Protein 8ER5 (pdb70)

Structure (mmCIF, N/CA/C/O backbone):
data_8ER5
#
_entry.id   8ER5
#
_cell.length_a   51.954
_cell.length_b   51.954
_cell.length_c   157.440
_cell.angle_alpha   90.000
_cell.angle_beta   90.000
_cell.angle_gamma   120.000
#
_symmetry.space_group_name_H-M   'P 31 2 1'
#
loop_
_entity.id
_entity.type
_entity.pdbx_description
1 polymer 'NlpC/P60 domain-containing protein'
2 non-polymer 'SULFATE ION'
3 non-polymer 1,2-ETHANEDIOL
4 non-polymer GLYCEROL
5 water water
#
loop_
_atom_site.group_PDB
_atom_site.id
_atom_site.type_symbol
_atom_site.label_atom_id
_atom_site.label_alt_id
_atom_site.label_comp_id
_atom_site.label_asym_id
_atom_site.label_entity_id
_atom_site.label_seq_id
_atom_site.pdbx_PDB_ins_code
_atom_site.Cartn_x
_atom_site.Cartn_y
_atom_site.Cartn_z
_atom_site.occupancy
_atom_site.B_iso_or_equiv
_atom_site.auth_seq_id
_atom_site.auth_comp_id
_atom_site.auth_asym_id
_atom_site.auth_atom_id
_atom_site.pdbx_PDB_model_num
ATOM 1 N N . ASN A 1 1 ? 26.732 10.387 9.596 1.00 47.42 289 ASN A N 1
ATOM 2 C CA . ASN A 1 1 ? 27.784 9.401 10.011 1.00 47.28 289 ASN A CA 1
ATOM 3 C C . ASN A 1 1 ? 27.435 8.804 11.388 1.00 46.45 289 ASN A C 1
ATOM 4 O O . ASN A 1 1 ? 27.330 7.548 11.471 1.00 45.43 289 ASN A O 1
ATOM 9 N N . LEU A 1 2 ? 27.259 9.651 12.417 1.00 46.13 290 LEU A N 1
ATOM 10 C CA . LEU A 1 2 ? 26.942 9.159 13.793 1.00 44.47 290 LEU A CA 1
ATOM 11 C C . LEU A 1 2 ? 25.832 10.006 14.430 1.00 43.44 290 LEU A C 1
ATOM 12 O O . LEU A 1 2 ? 25.991 11.245 14.498 1.00 44.63 290 LEU A O 1
ATOM 17 N N . ASN A 1 3 ? 24.765 9.348 14.897 1.00 41.01 291 ASN A N 1
ATOM 18 C CA . ASN A 1 3 ? 23.637 10.036 15.585 1.00 40.34 291 ASN A CA 1
ATOM 19 C C . ASN A 1 3 ? 23.173 11.231 14.746 1.00 40.85 291 ASN A C 1
ATOM 20 O O . ASN A 1 3 ? 23.073 12.349 15.254 1.00 41.56 291 ASN A O 1
ATOM 25 N N . PRO A 1 4 ? 22.869 11.047 13.436 1.00 40.19 292 PRO A N 1
ATOM 26 C CA . PRO A 1 4 ? 22.423 12.156 12.589 1.00 40.74 292 PRO A CA 1
ATOM 27 C C . PRO A 1 4 ? 20.970 12.542 12.902 1.00 38.92 292 PRO A C 1
ATOM 28 O O . PRO A 1 4 ? 20.250 11.710 13.425 1.00 36.44 292 PRO A O 1
ATOM 32 N N . ALA A 1 5 ? 20.585 13.762 12.519 1.00 39.61 293 ALA A N 1
ATOM 33 C CA . ALA A 1 5 ? 19.228 14.307 12.752 1.00 38.72 293 ALA A CA 1
ATOM 34 C C . ALA A 1 5 ? 18.164 13.307 12.297 1.00 36.03 293 ALA A C 1
ATOM 35 O O . ALA A 1 5 ? 18.299 12.729 11.201 1.00 35.58 293 ALA A O 1
ATOM 37 N N . GLY A 1 6 ? 17.145 13.104 13.126 1.00 34.37 294 GLY A N 1
ATOM 38 C CA . GLY A 1 6 ? 16.047 12.185 12.770 1.00 31.95 294 GLY A CA 1
ATOM 39 C C . GLY A 1 6 ? 15.065 12.838 11.806 1.00 31.73 294 GLY A C 1
ATOM 40 O O . GLY A 1 6 ? 15.141 14.086 11.611 1.00 33.16 294 GLY A O 1
ATOM 41 N N . SER A 1 7 ? 14.168 12.027 11.234 1.00 29.46 295 SER A N 1
ATOM 42 C CA . SER A 1 7 ? 13.156 12.515 10.262 1.00 28.84 295 SER A CA 1
ATOM 43 C C . SER A 1 7 ? 11.753 12.105 10.724 1.00 26.53 295 SER A C 1
ATOM 44 O O . SER A 1 7 ? 11.636 11.355 11.735 1.00 24.86 295 SER A O 1
ATOM 47 N N . GLY A 1 8 ? 10.734 12.597 10.012 1.00 25.92 296 GLY A N 1
ATOM 48 C CA . GLY A 1 8 ? 9.350 12.163 10.263 1.00 24.09 296 GLY A CA 1
ATOM 49 C C . GLY A 1 8 ? 9.236 10.663 10.043 1.00 22.24 296 GLY A C 1
ATOM 50 O O . GLY A 1 8 ? 8.510 10.011 10.797 1.00 20.86 296 GLY A O 1
ATOM 51 N N . SER A 1 9 ? 9.971 10.125 9.058 1.00 21.96 297 SER A N 1
ATOM 52 C CA . SER A 1 9 ? 9.906 8.666 8.776 1.00 20.43 297 SER A CA 1
ATOM 53 C C . SER A 1 9 ? 10.305 7.860 10.012 1.00 19.52 297 SER A C 1
ATOM 54 O O . SER A 1 9 ? 9.701 6.792 10.228 1.00 18.16 297 SER A O 1
ATOM 57 N N . ASN A 1 10 ? 11.280 8.352 10.778 1.00 20.21 298 ASN A N 1
ATOM 58 C CA . ASN A 1 10 ? 11.755 7.632 11.992 1.00 19.81 298 ASN A CA 1
ATOM 59 C C . ASN A 1 10 ? 10.643 7.628 13.046 1.00 19.13 298 ASN A C 1
ATOM 60 O O . ASN A 1 10 ? 10.303 6.547 13.553 1.00 18.04 298 ASN A O 1
ATOM 65 N N . SER A 1 11 ? 10.101 8.805 13.366 1.00 20.02 299 SER A N 1
ATOM 66 C CA . SER A 1 11 ? 9.036 8.863 14.403 1.00 19.73 299 SER A CA 1
ATOM 67 C C . SER A 1 11 ? 7.789 8.138 13.895 1.00 18.59 299 SER A C 1
ATOM 68 O O . SER A 1 11 ? 7.128 7.473 14.700 1.00 17.89 299 SER A O 1
ATOM 71 N N . SER A 1 12 ? 7.523 8.229 12.594 1.00 18.69 300 SER A N 1
ATOM 72 C CA . SER A 1 12 ? 6.327 7.578 11.996 1.00 17.88 300 SER A CA 1
ATOM 73 C C . SER A 1 12 ? 6.476 6.049 12.053 1.00 17.17 300 SER A C 1
ATOM 74 O O . SER A 1 12 ? 5.491 5.377 12.420 1.00 16.71 300 SER A O 1
ATOM 77 N N . ALA A 1 13 ? 7.659 5.513 11.736 1.00 17.16 301 ALA A N 1
ATOM 78 C CA . ALA A 1 13 ? 7.873 4.047 11.836 1.00 16.55 301 ALA A CA 1
ATOM 79 C C . ALA A 1 13 ? 7.623 3.583 13.281 1.00 16.17 301 ALA A C 1
ATOM 80 O O . ALA A 1 13 ? 6.989 2.524 13.467 1.00 15.36 301 ALA A O 1
ATOM 82 N N . ALA A 1 14 ? 8.097 4.349 14.266 1.00 16.81 302 ALA A N 1
ATOM 83 C CA . ALA A 1 14 ? 7.879 4.023 15.698 1.00 16.88 302 ALA A CA 1
ATOM 84 C C . ALA A 1 14 ? 6.375 3.994 16.010 1.00 16.55 302 ALA A C 1
ATOM 85 O O . ALA A 1 14 ? 5.940 3.063 16.694 1.00 16.14 302 ALA A O 1
ATOM 87 N N . GLY A 1 15 ? 5.623 4.985 15.523 1.00 17.29 303 GLY A N 1
ATOM 88 C CA . GLY A 1 15 ? 4.169 5.050 15.758 1.00 17.26 303 GLY A CA 1
ATOM 89 C C . GLY A 1 15 ? 3.457 3.888 15.100 1.00 17.15 303 GLY A C 1
ATOM 90 O O . GLY A 1 15 ? 2.547 3.310 15.728 1.00 17.27 303 GLY A O 1
ATOM 91 N N . ILE A 1 16 ? 3.839 3.569 13.863 1.00 17.48 304 ILE A N 1
ATOM 92 C CA . ILE A 1 16 ? 3.210 2.429 13.132 1.00 17.61 304 ILE A CA 1
ATOM 93 C C . ILE A 1 16 ? 3.495 1.136 13.901 1.00 17.54 304 ILE A C 1
ATOM 94 O O . ILE A 1 16 ? 2.543 0.375 14.142 1.00 17.45 304 ILE A O 1
ATOM 99 N N . ALA A 1 17 ? 4.752 0.912 14.294 1.00 18.20 305 ALA A N 1
ATOM 100 C CA . ALA A 1 17 ? 5.114 -0.304 15.051 1.00 18.27 305 ALA A CA 1
ATOM 101 C C . ALA A 1 17 ? 4.308 -0.363 16.353 1.00 18.37 305 ALA A C 1
ATOM 102 O O . ALA A 1 17 ? 3.716 -1.416 16.627 1.00 18.28 305 ALA A O 1
ATOM 104 N N . ALA A 1 18 ? 4.257 0.733 17.112 1.00 18.74 306 ALA A N 1
ATOM 105 C CA . ALA A 1 18 ? 3.480 0.725 18.375 1.00 18.91 306 ALA A CA 1
ATOM 106 C C . ALA A 1 18 ? 2.013 0.353 18.087 1.00 19.07 306 ALA A C 1
ATOM 107 O O . ALA A 1 18 ? 1.427 -0.374 18.912 1.00 18.94 306 ALA A O 1
ATOM 109 N N . SER A 1 19 ? 1.440 0.832 16.977 1.00 18.89 307 SER A N 1
ATOM 110 C CA . SER A 1 19 ? 0.017 0.522 16.652 1.00 19.61 307 SER A CA 1
ATOM 111 C C . SER A 1 19 ? -0.153 -0.950 16.266 1.00 20.12 307 SER A C 1
ATOM 112 O O . SER A 1 19 ? -1.274 -1.429 16.201 1.00 20.53 307 SER A O 1
ATOM 123 N N . VAL A 1 21 ? 1.137 -3.369 18.074 1.00 19.91 309 VAL A N 1
ATOM 124 C CA . VAL A 1 21 ? 1.137 -4.124 19.313 1.00 19.97 309 VAL A CA 1
ATOM 125 C C . VAL A 1 21 ? -0.177 -4.918 19.385 1.00 20.21 309 VAL A C 1
ATOM 126 O O . VAL A 1 21 ? -1.229 -4.349 19.049 1.00 20.06 309 VAL A O 1
ATOM 130 N N . GLY A 1 22 ? -0.104 -6.192 19.788 1.00 20.61 310 GLY A N 1
ATOM 131 C CA . GLY A 1 22 ? -1.280 -7.085 19.808 1.00 21.06 310 GLY A CA 1
ATOM 132 C C . GLY A 1 22 ? -1.371 -7.927 18.543 1.00 21.70 310 GLY A C 1
ATOM 133 O O . GLY A 1 22 ? -2.159 -8.909 18.531 1.00 23.11 310 GLY A O 1
ATOM 134 N N . SER A 1 23 ? -0.594 -7.578 17.508 1.00 20.92 311 SER A N 1
ATOM 135 C CA . SER A 1 23 ? -0.590 -8.375 16.258 1.00 20.64 311 SER A CA 1
ATOM 136 C C . SER A 1 23 ? -0.038 -9.764 16.556 1.00 20.97 311 SER A C 1
ATOM 137 O O . SER A 1 23 ? 0.784 -9.945 17.460 1.00 20.26 311 SER A O 1
ATOM 140 N N . PRO A 1 24 ? -0.482 -10.802 15.821 1.00 21.42 312 PRO A N 1
ATOM 141 C CA . PRO A 1 24 ? 0.063 -12.130 16.028 1.00 22.52 312 PRO A CA 1
ATOM 142 C C . PRO A 1 24 ? 1.524 -12.194 15.567 1.00 22.46 312 PRO A C 1
ATOM 143 O O . PRO A 1 24 ? 1.944 -11.392 14.745 1.00 21.51 312 PRO A O 1
ATOM 147 N N . TYR A 1 25 ? 2.278 -13.096 16.176 1.00 23.62 313 TYR A N 1
ATOM 148 C CA . TYR A 1 25 ? 3.628 -13.411 15.661 1.00 24.49 313 TYR A CA 1
ATOM 149 C C . TYR A 1 25 ? 3.470 -14.594 14.709 1.00 25.61 313 TYR A C 1
ATOM 150 O O . TYR A 1 25 ? 2.726 -15.531 15.046 1.00 25.91 313 TYR A O 1
ATOM 159 N N . VAL A 1 26 ? 4.110 -14.539 13.546 1.00 25.97 314 VAL A N 1
ATOM 160 C CA . VAL A 1 26 ? 4.115 -15.732 12.651 1.00 27.27 314 VAL A CA 1
ATOM 161 C C . VAL A 1 26 ? 5.456 -15.761 11.917 1.00 27.67 314 VAL A C 1
ATOM 162 O O . VAL A 1 26 ? 5.916 -14.696 11.466 1.00 25.60 314 VAL A O 1
ATOM 166 N N . TRP A 1 27 ? 6.063 -16.947 11.859 1.00 29.31 315 TRP A N 1
ATOM 167 C CA . TRP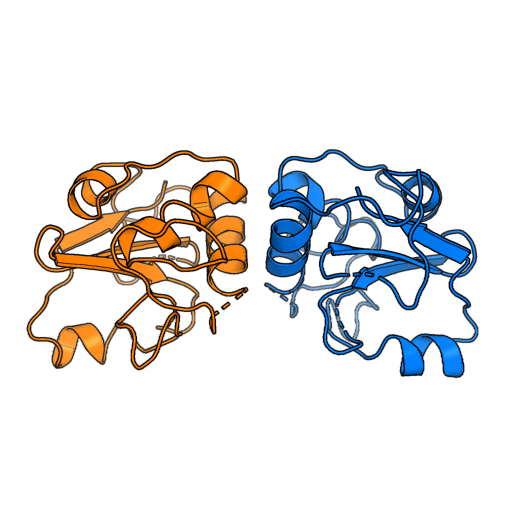 A 1 27 ? 7.346 -17.153 11.144 1.00 30.70 315 TRP A CA 1
ATOM 168 C C . TRP A 1 27 ? 7.237 -16.583 9.728 1.00 29.36 315 TRP A C 1
ATOM 169 O O . TRP A 1 27 ? 6.246 -16.892 9.061 1.00 30.37 315 TRP A O 1
ATOM 180 N N . GLY A 1 28 ? 8.193 -15.742 9.324 1.00 25.96 316 GLY A N 1
ATOM 181 C CA . GLY A 1 28 ? 8.234 -15.157 7.965 1.00 25.69 316 GLY A CA 1
ATOM 182 C C . GLY A 1 28 ? 7.197 -14.069 7.719 1.00 25.28 316 GLY A C 1
ATOM 183 O O . GLY A 1 28 ? 7.198 -13.516 6.601 1.00 25.55 316 GLY A O 1
ATOM 184 N N . GLY A 1 29 ? 6.406 -13.695 8.728 1.00 24.63 317 GLY A N 1
ATOM 185 C CA . GLY A 1 29 ? 5.316 -12.715 8.532 1.00 23.88 317 GLY A CA 1
ATOM 186 C C . GLY A 1 29 ? 5.786 -11.275 8.395 1.00 22.56 317 GLY A C 1
ATOM 187 O O . GLY A 1 29 ? 6.704 -10.873 9.124 1.00 22.16 317 GLY A O 1
ATOM 188 N N . SER A 1 30 ? 5.137 -10.503 7.514 1.00 22.09 318 SER A N 1
ATOM 189 C CA . SER A 1 30 ? 5.497 -9.072 7.346 1.00 21.60 318 SER A CA 1
ATOM 190 C C . SER A 1 30 ? 4.237 -8.242 7.095 1.00 21.30 318 SER A C 1
ATOM 191 O O . SER A 1 30 ? 4.341 -7.241 6.382 1.00 20.42 318 SER A O 1
ATOM 194 N N . SER A 1 31 ? 3.103 -8.641 7.679 1.00 21.48 319 SER A N 1
ATOM 195 C CA . SER A 1 31 ? 1.843 -7.870 7.523 1.00 21.81 319 SER A CA 1
ATOM 196 C C . SER A 1 31 ? 1.061 -7.906 8.832 1.00 21.37 319 SER A C 1
ATOM 197 O O . SER A 1 31 ? 1.432 -8.623 9.758 1.00 20.60 319 SER A O 1
ATOM 200 N N . PRO A 1 32 ? 0.001 -7.083 8.976 1.00 21.90 320 PRO A N 1
ATOM 201 C CA . PRO A 1 32 ? -0.839 -7.104 10.177 1.00 21.95 320 PRO A CA 1
ATOM 202 C C . PRO A 1 32 ? -1.469 -8.477 10.474 1.00 22.65 320 PRO A C 1
ATOM 203 O O . PRO A 1 32 ? -1.939 -8.666 11.577 1.00 22.68 320 PRO A O 1
ATOM 207 N N . ALA A 1 33 ? -1.467 -9.391 9.497 1.00 22.86 321 ALA A N 1
ATOM 208 C CA . ALA A 1 33 ? -1.999 -10.754 9.740 1.00 23.80 321 ALA A CA 1
ATOM 209 C C . ALA A 1 33 ? -1.016 -11.517 10.637 1.00 23.26 321 ALA A C 1
ATOM 210 O O . ALA A 1 33 ? -1.445 -12.453 11.325 1.00 23.75 321 ALA A O 1
ATOM 212 N N . GLY A 1 34 ? 0.253 -11.098 10.651 1.00 22.23 322 GLY A N 1
ATOM 213 C CA . GLY A 1 34 ? 1.264 -11.764 11.492 1.00 21.86 322 GLY A CA 1
ATOM 214 C C . GLY A 1 34 ? 2.672 -11.304 11.140 1.00 21.17 322 GLY A C 1
ATOM 215 O O . GLY A 1 34 ? 2.973 -11.185 9.926 1.00 21.03 322 GLY A O 1
ATOM 216 N N . PHE A 1 35 ? 3.509 -11.079 12.160 1.00 20.14 323 PHE A N 1
ATOM 217 C CA . PHE A 1 35 ? 4.888 -10.587 11.936 1.00 19.77 323 PHE A CA 1
ATOM 218 C C . PHE A 1 35 ? 5.951 -11.464 12.603 1.00 20.24 323 PHE A C 1
ATOM 219 O O . PHE A 1 35 ? 5.673 -12.061 13.676 1.00 20.25 323 PHE A O 1
ATOM 227 N N . ASP A 1 36 ? 7.120 -11.545 11.957 1.00 20.12 324 ASP A N 1
ATOM 228 C CA . ASP A 1 36 ? 8.337 -12.068 12.633 1.00 20.71 324 ASP A CA 1
ATOM 229 C C . ASP A 1 36 ? 9.097 -10.809 13.084 1.00 19.90 324 ASP A C 1
ATOM 230 O O . ASP A 1 36 ? 8.591 -9.695 12.804 1.00 19.22 324 ASP A O 1
ATOM 235 N N . CYS A 1 37 ? 10.229 -10.938 13.777 1.00 20.29 325 CYS A N 1
ATOM 236 C CA . CYS A 1 37 ? 10.868 -9.712 14.336 1.00 20.63 325 CYS A CA 1
ATOM 237 C C . CYS A 1 37 ? 11.263 -8.718 13.232 1.00 19.67 325 CYS A C 1
ATOM 238 O O . CYS A 1 37 ? 10.939 -7.537 13.395 1.00 18.92 325 CYS A O 1
ATOM 241 N N . SER A 1 38 ? 11.923 -9.171 12.165 1.00 19.46 326 SER A N 1
ATOM 242 C CA . SER A 1 38 ? 12.389 -8.263 11.082 1.00 19.06 326 SER A CA 1
ATOM 243 C C . SER A 1 38 ? 11.229 -7.911 10.144 1.00 18.43 326 SER A C 1
ATOM 244 O O . SER A 1 38 ? 11.338 -6.920 9.403 1.00 18.03 326 SER A O 1
ATOM 247 N N . GLY A 1 39 ? 10.172 -8.718 10.146 1.00 18.75 327 GLY A N 1
ATOM 248 C CA . GLY A 1 39 ? 8.989 -8.394 9.328 1.00 18.55 327 GLY A CA 1
ATOM 249 C C . GLY A 1 39 ? 8.266 -7.184 9.899 1.00 18.37 327 GLY A C 1
ATOM 250 O O . GLY A 1 39 ? 7.709 -6.387 9.114 1.00 17.48 327 GLY A O 1
ATOM 251 N N . LEU A 1 40 ? 8.280 -7.048 11.229 1.00 18.16 328 LEU A N 1
ATOM 252 C CA . LEU A 1 40 ? 7.628 -5.890 11.893 1.00 18.20 328 LEU A CA 1
ATOM 253 C C . LEU A 1 40 ? 8.420 -4.614 11.595 1.00 17.72 328 LEU A C 1
ATOM 254 O O . LEU A 1 40 ? 7.795 -3.597 11.264 1.00 17.64 328 LEU A O 1
ATOM 259 N N . THR A 1 41 ? 9.739 -4.655 11.769 1.00 17.46 329 THR A N 1
ATOM 260 C CA . THR A 1 41 ? 10.573 -3.454 11.505 1.00 17.71 329 THR A CA 1
ATOM 261 C C . THR A 1 41 ? 10.516 -3.083 10.017 1.00 17.38 329 THR A C 1
ATOM 262 O O . THR A 1 41 ? 10.385 -1.885 9.730 1.00 17.20 329 THR A O 1
ATOM 266 N N A SER A 1 42 ? 10.623 -4.071 9.120 0.60 17.28 330 SER A N 1
ATOM 267 N N B SER A 1 42 ? 10.606 -4.072 9.113 0.40 17.38 330 SER A N 1
ATOM 268 C CA A SER A 1 42 ? 10.530 -3.800 7.661 0.60 17.34 330 SER A CA 1
ATOM 269 C CA B SER A 1 42 ? 10.558 -3.783 7.653 0.40 17.41 330 SER A CA 1
ATOM 270 C C A SER A 1 42 ? 9.168 -3.182 7.326 0.60 17.73 330 SER A C 1
ATOM 271 C C B SER A 1 42 ? 9.172 -3.246 7.257 0.40 17.72 330 SER A C 1
ATOM 272 O O A SER A 1 42 ? 9.141 -2.162 6.604 0.60 18.49 330 SER A O 1
ATOM 273 O O B SER A 1 42 ? 9.132 -2.330 6.410 0.40 18.25 330 SER A O 1
ATOM 278 N N . TYR A 1 43 ? 8.089 -3.785 7.836 1.00 18.01 331 TYR A N 1
ATOM 279 C CA . TYR A 1 43 ? 6.713 -3.281 7.568 1.00 18.25 331 TYR A CA 1
ATOM 280 C C . TYR A 1 43 ? 6.576 -1.841 8.079 1.00 17.39 331 TYR A C 1
ATOM 281 O O . TYR A 1 43 ? 6.109 -0.974 7.316 1.00 17.15 331 TYR A O 1
ATOM 290 N N . ALA A 1 44 ? 7.004 -1.596 9.321 1.00 16.72 332 ALA A N 1
ATOM 291 C CA . ALA A 1 44 ? 6.861 -0.245 9.917 1.00 16.87 332 ALA A CA 1
ATOM 292 C C . ALA A 1 44 ? 7.552 0.789 9.023 1.00 16.58 332 ALA A C 1
ATOM 293 O O . ALA A 1 44 ? 6.952 1.862 8.761 1.00 17.18 332 ALA A O 1
ATOM 295 N N . TYR A 1 45 ? 8.769 0.485 8.574 1.00 16.07 333 TYR A N 1
ATOM 296 C CA . TYR A 1 45 ? 9.508 1.456 7.725 1.00 15.87 333 TYR A CA 1
ATOM 297 C C . TYR A 1 45 ? 8.901 1.529 6.323 1.00 15.76 333 TYR A C 1
ATOM 298 O O . TYR A 1 45 ? 8.799 2.669 5.819 1.00 16.82 333 TYR A O 1
ATOM 307 N N . ALA A 1 46 ? 8.476 0.401 5.736 1.00 15.55 334 ALA A N 1
ATOM 308 C CA . ALA A 1 46 ? 7.834 0.479 4.398 1.00 16.07 334 ALA A CA 1
ATOM 309 C C . ALA A 1 46 ? 6.600 1.389 4.484 1.00 16.44 334 ALA A C 1
ATOM 310 O O . ALA A 1 46 ? 6.408 2.209 3.584 1.00 15.76 334 ALA A O 1
ATOM 312 N N . GLN A 1 47 ? 5.818 1.264 5.560 1.00 16.67 335 GLN A N 1
ATOM 313 C CA . GLN A 1 47 ? 4.593 2.090 5.723 1.00 17.48 335 GLN A CA 1
ATOM 314 C C . GLN A 1 47 ? 4.973 3.558 5.941 1.00 17.71 335 GLN A C 1
ATOM 315 O O . GLN A 1 47 ? 4.150 4.419 5.599 1.00 17.51 335 GLN A O 1
ATOM 321 N N . ALA A 1 48 ? 6.180 3.805 6.467 1.00 16.69 336 ALA A N 1
ATOM 322 C CA . ALA A 1 48 ? 6.677 5.179 6.702 1.00 17.20 336 ALA A CA 1
ATOM 323 C C . ALA A 1 48 ? 7.443 5.669 5.462 1.00 17.02 336 ALA A C 1
ATOM 324 O O . ALA A 1 48 ? 8.013 6.771 5.523 1.00 18.22 336 ALA A O 1
ATOM 326 N N . GLY A 1 49 ? 7.441 4.878 4.378 1.00 16.69 337 GLY A N 1
ATOM 327 C CA . GLY A 1 49 ? 8.019 5.294 3.084 1.00 16.90 337 GLY A CA 1
ATOM 328 C C . GLY A 1 49 ? 9.502 4.980 2.907 1.00 16.64 337 GLY A C 1
ATOM 329 O O . GLY A 1 49 ? 10.138 5.630 2.042 1.00 17.00 337 GLY A O 1
ATOM 330 N N . ILE A 1 50 ? 10.053 4.032 3.662 1.00 16.74 338 ILE A N 1
ATOM 331 C CA . ILE A 1 50 ? 11.497 3.692 3.483 1.00 17.09 338 ILE A CA 1
ATOM 332 C C . ILE A 1 50 ? 11.656 2.179 3.310 1.00 16.73 338 ILE A C 1
ATOM 333 O O . ILE A 1 50 ? 11.103 1.437 4.127 1.00 16.86 338 ILE A O 1
ATOM 338 N N . SER A 1 51 ? 12.382 1.751 2.274 1.00 16.83 339 SER A N 1
ATOM 339 C CA . SER A 1 51 ? 12.677 0.304 2.096 1.00 17.37 339 SER A CA 1
ATOM 340 C C . SER A 1 51 ? 13.956 -0.034 2.870 1.00 17.64 339 SER A C 1
ATOM 341 O O . SER A 1 51 ? 15.004 0.602 2.600 1.00 17.99 339 SER A O 1
ATOM 344 N N . ILE A 1 52 ? 13.862 -0.997 3.788 1.00 17.36 340 ILE A N 1
ATOM 345 C CA . ILE A 1 52 ? 15.046 -1.459 4.559 1.00 17.80 340 ILE A CA 1
ATOM 346 C C . ILE A 1 52 ? 15.240 -2.944 4.257 1.00 17.62 340 ILE A C 1
ATOM 347 O O . ILE A 1 52 ? 14.369 -3.599 3.688 1.00 17.19 340 ILE A O 1
ATOM 352 N N . PRO A 1 53 ? 16.408 -3.521 4.579 1.00 18.26 341 PRO A N 1
ATOM 353 C CA . PRO A 1 53 ? 16.618 -4.950 4.365 1.00 18.86 341 PRO A CA 1
ATOM 354 C C . PRO A 1 53 ? 15.525 -5.773 5.070 1.00 18.93 341 PRO A C 1
ATOM 355 O O . PRO A 1 53 ? 15.082 -5.417 6.170 1.00 18.39 341 PRO A O 1
ATOM 359 N N . ARG A 1 54 ? 15.118 -6.865 4.440 1.00 19.49 342 ARG A N 1
ATOM 360 C CA . ARG A 1 54 ? 14.060 -7.721 5.022 1.00 20.14 342 ARG A CA 1
ATOM 361 C C . ARG A 1 54 ? 14.570 -8.452 6.272 1.00 20.90 342 ARG A C 1
ATOM 362 O O . ARG A 1 54 ? 13.754 -8.659 7.192 1.00 20.89 342 ARG A O 1
ATOM 370 N N . THR A 1 55 ? 15.853 -8.826 6.309 1.00 21.28 343 THR A N 1
ATOM 371 C CA . THR A 1 55 ? 16.356 -9.655 7.438 1.00 22.46 343 THR A CA 1
ATOM 372 C C . THR A 1 55 ? 16.939 -8.778 8.550 1.00 22.27 343 THR A C 1
ATOM 373 O O . THR A 1 55 ? 17.444 -7.679 8.249 1.00 21.47 343 THR A O 1
ATOM 377 N N . ALA A 1 56 ? 16.868 -9.279 9.786 1.00 22.86 344 ALA A N 1
ATOM 378 C CA . ALA A 1 56 ? 17.450 -8.589 10.959 1.00 23.08 344 ALA A CA 1
ATOM 379 C C . ALA A 1 56 ? 18.940 -8.352 10.708 1.00 23.49 344 ALA A C 1
ATOM 380 O O . ALA A 1 56 ? 19.426 -7.257 11.016 1.00 23.43 344 ALA A O 1
ATOM 382 N N . GLY A 1 57 ? 19.637 -9.368 10.193 1.00 24.69 345 GLY A N 1
ATOM 383 C CA . GLY A 1 57 ? 21.081 -9.252 9.909 1.00 26.05 345 GLY A CA 1
ATOM 384 C C . GLY A 1 57 ? 21.361 -8.135 8.917 1.00 25.40 345 GLY A C 1
ATOM 385 O O . GLY A 1 57 ? 22.338 -7.405 9.112 1.00 26.11 345 GLY A O 1
ATOM 386 N N . GLY A 1 58 ? 20.527 -8.001 7.885 1.00 24.13 346 GLY A N 1
ATOM 387 C CA . GLY A 1 58 ? 20.720 -6.917 6.902 1.00 23.14 346 GLY A CA 1
ATOM 388 C C . GLY A 1 58 ? 20.383 -5.563 7.501 1.00 22.35 346 GLY A C 1
ATOM 389 O O . GLY A 1 58 ? 21.027 -4.556 7.127 1.00 22.79 346 GLY A O 1
ATOM 390 N N . GLN A 1 59 ? 19.436 -5.526 8.436 1.00 20.78 347 GLN A N 1
ATOM 391 C CA . GLN A 1 59 ? 19.025 -4.227 9.034 1.00 20.16 347 GLN A CA 1
ATOM 392 C C . GLN A 1 59 ? 20.165 -3.661 9.883 1.00 21.58 347 GLN A C 1
ATOM 393 O O . GLN A 1 59 ? 20.168 -2.449 10.126 1.00 22.16 347 GLN A O 1
ATOM 399 N N . ALA A 1 60 ? 21.122 -4.505 10.270 1.00 22.96 348 ALA A N 1
ATOM 400 C CA . ALA A 1 60 ? 22.277 -4.042 11.071 1.00 24.68 348 ALA A CA 1
ATOM 401 C C . ALA A 1 60 ? 23.110 -3.023 10.280 1.00 26.29 348 ALA A C 1
ATOM 402 O O . ALA A 1 60 ? 23.875 -2.270 10.917 1.00 25.88 348 ALA A O 1
ATOM 404 N N . SER A 1 61 ? 22.962 -3.003 8.950 1.00 25.26 349 SER A N 1
ATOM 405 C CA . SER A 1 61 ? 23.751 -2.102 8.063 1.00 27.52 349 SER A CA 1
ATOM 406 C C . SER A 1 61 ? 22.917 -0.948 7.505 1.00 25.62 349 SER A C 1
ATOM 407 O O . SER A 1 61 ? 23.482 -0.168 6.741 1.00 26.52 349 SER A O 1
ATOM 410 N N . VAL A 1 62 ? 21.634 -0.840 7.848 1.00 24.43 350 VAL A N 1
ATOM 411 C CA . VAL A 1 62 ? 20.798 0.200 7.177 1.00 23.53 350 VAL A CA 1
ATOM 412 C C . VAL A 1 62 ? 21.013 1.562 7.839 1.00 22.92 350 VAL A C 1
ATOM 413 O O . VAL A 1 62 ? 21.296 1.603 9.044 1.00 21.10 350 VAL A O 1
ATOM 417 N N . GLY A 1 63 ? 20.835 2.638 7.065 1.00 23.57 351 GLY A N 1
ATOM 418 C CA . GLY A 1 63 ? 20.927 4.013 7.592 1.00 23.74 351 GLY A CA 1
ATOM 419 C C . GLY A 1 63 ? 22.246 4.308 8.294 1.00 23.91 351 GLY A C 1
ATOM 420 O O . GLY A 1 63 ? 23.299 3.839 7.823 1.00 24.19 351 GLY A O 1
ATOM 421 N N . SER A 1 64 ? 22.172 5.074 9.383 1.00 22.59 352 SER A N 1
ATOM 422 C CA . SER A 1 64 ? 23.359 5.534 10.141 1.00 24.16 352 SER A CA 1
ATOM 423 C C . SER A 1 64 ? 23.464 4.841 11.504 1.00 22.14 352 SER A C 1
ATOM 424 O O . SER A 1 64 ? 22.416 4.478 12.075 1.00 19.66 352 SER A O 1
ATOM 427 N N . ALA A 1 65 ? 24.697 4.752 12.005 1.00 22.56 353 ALA A N 1
ATOM 428 C CA . ALA A 1 65 ? 25.005 4.191 13.338 1.00 23.30 353 ALA A CA 1
ATOM 429 C C . ALA A 1 65 ? 24.475 5.143 14.409 1.00 23.38 353 ALA A C 1
ATOM 430 O O . ALA A 1 65 ? 24.530 6.385 14.199 1.00 23.51 353 ALA A O 1
ATOM 432 N N . VAL A 1 66 ? 23.971 4.564 15.500 1.00 23.17 354 VAL A N 1
ATOM 433 C CA . VAL A 1 66 ? 23.440 5.334 16.655 1.00 23.82 354 VAL A CA 1
ATOM 434 C C . VAL A 1 66 ? 24.069 4.759 17.920 1.00 24.65 354 VAL A C 1
ATOM 435 O O . VAL A 1 66 ? 24.240 3.532 17.964 1.00 25.59 354 VAL A O 1
ATOM 439 N N . SER A 1 67 ? 24.432 5.619 18.875 1.00 25.55 355 SER A N 1
ATOM 440 C CA . SER A 1 67 ? 24.947 5.126 20.178 1.00 25.97 355 SER A CA 1
ATOM 441 C C . SER A 1 67 ? 23.760 4.985 21.134 1.00 24.82 355 SER A C 1
ATOM 442 O O . SER A 1 67 ? 22.764 5.735 20.977 1.00 24.60 355 SER A O 1
ATOM 445 N N . TYR A 1 68 ? 23.857 4.042 22.066 1.00 25.09 356 TYR A N 1
ATOM 446 C CA . TYR A 1 68 ? 22.751 3.708 23.003 1.00 25.23 356 TYR A CA 1
ATOM 447 C C . TYR A 1 68 ? 22.136 4.962 23.645 1.00 25.12 356 TYR A C 1
ATOM 448 O O . TYR A 1 68 ? 20.905 5.109 23.614 1.00 24.89 356 TYR A O 1
ATOM 457 N N . GLY A 1 69 ? 22.963 5.823 24.233 1.00 25.69 357 GLY A N 1
ATOM 458 C CA . GLY A 1 69 ? 22.454 7.012 24.941 1.00 26.55 357 GLY A CA 1
ATOM 459 C C . GLY A 1 69 ? 21.778 8.018 24.025 1.00 26.48 357 GLY A C 1
ATOM 460 O O . GLY A 1 69 ? 21.162 8.940 24.561 1.00 26.70 357 GLY A O 1
ATOM 461 N N . ASN A 1 70 ? 21.876 7.845 22.699 1.00 26.11 358 ASN A N 1
ATOM 462 C CA . ASN A 1 70 ? 21.279 8.817 21.740 1.00 26.61 358 ASN A CA 1
ATOM 463 C C . ASN A 1 70 ? 20.099 8.203 20.995 1.00 24.32 358 ASN A C 1
ATOM 464 O O . ASN A 1 70 ? 19.593 8.807 20.057 1.00 23.18 358 ASN A O 1
ATOM 477 N N . GLN A 1 72 ? 16.524 7.268 19.691 1.00 20.53 360 GLN A N 1
ATOM 478 C CA . GLN A 1 72 ? 15.311 8.044 19.528 1.00 21.05 360 GLN A CA 1
ATOM 479 C C . GLN A 1 72 ? 14.267 7.113 18.930 1.00 19.77 360 GLN A C 1
ATOM 480 O O . GLN A 1 72 ? 14.619 6.132 18.278 1.00 19.41 360 GLN A O 1
ATOM 486 N N . PRO A 1 73 ? 12.960 7.365 19.150 1.00 19.21 361 PRO A N 1
ATOM 487 C CA . PRO A 1 73 ? 11.919 6.521 18.570 1.00 18.29 361 PRO A CA 1
ATOM 488 C C . PRO A 1 73 ? 12.184 6.273 17.080 1.00 17.86 361 PRO A C 1
ATOM 489 O O . PRO A 1 73 ? 12.460 7.225 16.362 1.00 18.30 361 PRO A O 1
ATOM 493 N N . GLY A 1 74 ? 12.136 5.008 16.663 1.00 17.37 362 GLY A N 1
ATOM 494 C CA . GLY A 1 74 ? 12.386 4.642 15.258 1.00 17.48 362 GLY A CA 1
ATOM 495 C C . GLY A 1 74 ? 13.707 3.931 15.065 1.00 16.77 362 GLY A C 1
ATOM 496 O O . GLY A 1 74 ? 13.878 3.293 14.009 1.00 17.31 362 GLY A O 1
ATOM 497 N N . ASP A 1 75 ? 14.616 4.043 16.033 1.00 16.97 363 ASP A N 1
ATOM 498 C CA . ASP A 1 75 ? 15.933 3.370 15.911 1.00 16.78 363 ASP A CA 1
ATOM 499 C C . ASP A 1 75 ? 15.707 1.861 15.954 1.00 16.63 363 ASP A C 1
ATOM 500 O O . ASP A 1 75 ? 14.846 1.404 16.735 1.00 17.82 363 ASP A O 1
ATOM 505 N N . LEU A 1 76 ? 16.383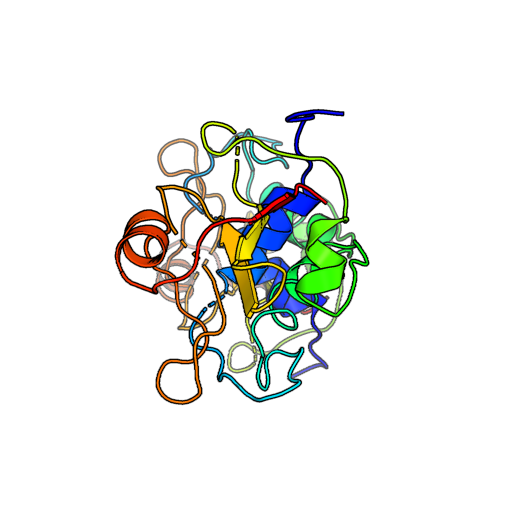 1.146 15.057 1.00 19.08 364 LEU A N 1
ATOM 506 C CA . LEU A 1 76 ? 16.314 -0.331 14.999 1.00 18.44 364 LEU A CA 1
ATOM 507 C C . LEU A 1 76 ? 17.411 -0.885 15.900 1.00 18.99 364 LEU A C 1
ATOM 508 O O . LEU A 1 76 ? 18.573 -0.440 15.761 1.00 19.31 364 LEU A O 1
ATOM 513 N N . ILE A 1 77 ? 17.045 -1.810 16.780 1.00 18.59 365 ILE A N 1
ATOM 514 C CA . ILE A 1 77 ? 18.032 -2.444 17.693 1.00 19.27 365 ILE A CA 1
ATOM 515 C C . ILE A 1 77 ? 18.250 -3.877 17.210 1.00 19.43 365 ILE A C 1
ATOM 516 O O . ILE A 1 77 ? 17.298 -4.672 17.278 1.00 18.85 365 ILE A O 1
ATOM 521 N N . VAL A 1 78 ? 19.454 -4.183 16.723 1.00 20.25 366 VAL A N 1
ATOM 522 C CA . VAL A 1 78 ? 19.720 -5.564 16.227 1.00 21.19 366 VAL A CA 1
ATOM 523 C C . VAL A 1 78 ? 20.438 -6.325 17.342 1.00 21.72 366 VAL A C 1
ATOM 524 O O . VAL A 1 78 ? 21.383 -5.768 17.929 1.00 22.54 366 VAL A O 1
ATOM 528 N N . TRP A 1 79 ? 20.001 -7.557 17.586 1.00 21.64 367 TRP A N 1
ATOM 529 C CA . TRP A 1 79 ? 20.502 -8.376 18.716 1.00 22.36 367 TRP A CA 1
ATOM 530 C C . TRP A 1 79 ? 21.334 -9.547 18.202 1.00 22.89 367 TRP A C 1
ATOM 531 O O . TRP A 1 79 ? 20.901 -10.218 17.250 1.00 22.42 367 TRP A O 1
ATOM 542 N N . SER A 1 80 ? 22.487 -9.753 18.837 1.00 23.87 368 SER A N 1
ATOM 543 C CA . SER A 1 80 ? 23.381 -10.903 18.561 1.00 25.86 368 SER A CA 1
ATOM 544 C C . SER A 1 80 ? 23.547 -11.166 17.057 1.00 25.94 368 SER A C 1
ATOM 545 O O . SER A 1 80 ? 23.389 -12.323 16.641 1.00 27.56 368 SER A O 1
ATOM 548 N N . GLY A 1 81 ? 23.811 -10.119 16.276 1.00 26.59 369 GLY A N 1
ATOM 549 C CA . GLY A 1 81 ? 24.122 -10.260 14.838 1.00 27.63 369 GLY A CA 1
ATOM 550 C C . GLY A 1 81 ? 22.955 -10.736 13.987 1.00 27.90 369 GLY A C 1
ATOM 551 O O . GLY A 1 81 ? 23.215 -11.434 12.987 1.00 29.86 369 GLY A O 1
ATOM 552 N N . GLY A 1 82 ? 21.720 -10.390 14.356 1.00 27.19 370 GLY A N 1
ATOM 553 C CA . GLY A 1 82 ? 20.547 -10.754 13.535 1.00 26.97 370 GLY A CA 1
ATOM 554 C C . GLY A 1 82 ? 19.643 -11.777 14.186 1.00 26.42 370 GLY A C 1
ATOM 555 O O . GLY A 1 82 ? 18.643 -12.155 13.534 1.00 27.65 370 GLY A O 1
ATOM 556 N N . ALA A 1 83 ? 19.967 -12.225 15.406 1.00 25.42 371 ALA A N 1
ATOM 557 C CA . ALA A 1 83 ? 19.124 -13.234 16.093 1.00 25.27 371 ALA A CA 1
ATOM 558 C C . ALA A 1 83 ? 17.761 -12.619 16.398 1.00 24.43 371 ALA A C 1
ATOM 559 O O . ALA A 1 83 ? 16.776 -13.349 16.511 1.00 25.29 371 ALA A O 1
ATOM 561 N N . HIS A 1 84 ? 17.735 -11.303 16.539 1.00 23.19 372 HIS A N 1
ATOM 562 C CA . HIS A 1 84 ? 16.478 -10.596 16.864 1.00 22.03 372 HIS A CA 1
ATOM 563 C C . HIS A 1 84 ? 16.654 -9.140 16.458 1.00 20.81 372 HIS A C 1
ATOM 564 O O . HIS A 1 84 ? 17.822 -8.689 16.308 1.00 20.51 372 HIS A O 1
ATOM 571 N N . VAL A 1 85 ? 15.534 -8.461 16.249 1.00 20.47 373 VAL A N 1
ATOM 572 C CA . VAL A 1 85 ? 15.559 -7.004 15.957 1.00 19.34 373 VAL A CA 1
ATOM 573 C C . VAL A 1 85 ? 14.304 -6.417 16.582 1.00 18.75 373 VAL A C 1
ATOM 574 O O . VAL A 1 85 ? 13.271 -7.113 16.652 1.00 19.26 373 VAL A O 1
ATOM 578 N N . SER A 1 86 ? 14.427 -5.187 17.046 1.00 18.33 374 SER A N 1
ATOM 579 C CA . SER A 1 86 ? 13.305 -4.472 17.681 1.00 18.14 374 SER A CA 1
ATOM 580 C C . SER A 1 86 ? 13.397 -3.011 17.272 1.00 17.28 374 SER A C 1
ATOM 581 O O . SER A 1 86 ? 14.419 -2.625 16.678 1.00 16.91 374 SER A O 1
ATOM 584 N N . ILE A 1 87 ? 12.353 -2.245 17.560 1.00 17.27 375 ILE A N 1
ATOM 585 C CA . ILE A 1 87 ? 12.355 -0.803 17.200 1.00 16.90 375 ILE A CA 1
ATOM 586 C C . ILE A 1 87 ? 12.125 0.008 18.476 1.00 17.14 375 ILE A C 1
ATOM 587 O O . ILE A 1 87 ? 11.144 -0.242 19.201 1.00 17.15 375 ILE A O 1
ATOM 592 N N . TYR A 1 88 ? 13.029 0.948 18.734 1.00 16.75 376 TYR A N 1
ATOM 593 C CA . TYR A 1 88 ? 12.915 1.788 19.944 1.00 16.86 376 TYR A CA 1
ATOM 594 C C . TYR A 1 88 ? 11.686 2.687 19.819 1.00 17.49 376 TYR A C 1
ATOM 595 O O . TYR A 1 88 ? 11.473 3.261 18.729 1.00 18.19 376 TYR A O 1
ATOM 604 N N . VAL A 1 89 ? 10.890 2.786 20.888 1.00 17.70 377 VAL A N 1
ATOM 605 C CA . VAL A 1 89 ? 9.693 3.683 20.871 1.00 18.65 377 VAL A CA 1
ATOM 606 C C . VAL A 1 89 ? 9.791 4.748 21.971 1.00 19.78 377 VAL A C 1
ATOM 607 O O . VAL A 1 89 ? 8.812 5.499 22.139 1.00 21.14 377 VAL A O 1
ATOM 611 N N . GLY A 1 90 ? 10.937 4.851 22.657 1.00 20.12 378 GLY A N 1
ATOM 612 C CA . GLY A 1 90 ? 11.111 5.892 23.692 1.00 20.49 378 GLY A CA 1
ATOM 613 C C . GLY A 1 90 ? 10.801 5.390 25.093 1.00 20.70 378 GLY A C 1
ATOM 614 O O . GLY A 1 90 ? 10.220 4.306 25.223 1.00 20.77 378 GLY A O 1
ATOM 615 N N . GLY A 1 91 ? 11.206 6.154 26.110 1.00 21.28 379 GLY A N 1
ATOM 616 C CA . GLY A 1 91 ? 10.947 5.794 27.518 1.00 21.59 379 GLY A CA 1
ATOM 617 C C . GLY A 1 91 ? 11.589 4.466 27.891 1.00 21.15 379 GLY A C 1
ATOM 618 O O . GLY A 1 91 ? 11.058 3.800 28.811 1.00 21.04 379 GLY A O 1
ATOM 619 N N . GLY A 1 92 ? 12.679 4.103 27.203 1.00 20.06 380 GLY A N 1
ATOM 620 C CA . GLY A 1 92 ? 13.433 2.851 27.428 1.00 20.74 380 GLY A CA 1
ATOM 621 C C . GLY A 1 92 ? 12.701 1.614 26.928 1.00 20.10 380 GLY A C 1
ATOM 622 O O . GLY A 1 92 ? 13.124 0.492 27.293 1.00 19.46 380 GLY A O 1
ATOM 623 N N . GLN A 1 93 ? 11.663 1.811 26.108 1.00 19.43 381 GLN A N 1
ATOM 624 C CA . GLN A 1 93 ? 10.802 0.703 25.613 1.00 19.29 381 GLN A CA 1
ATOM 625 C C . GLN A 1 93 ? 11.100 0.419 24.148 1.00 18.42 381 GLN A C 1
ATOM 626 O O . GLN A 1 93 ? 11.504 1.312 23.409 1.00 18.21 381 GLN A O 1
ATOM 640 N N . VAL A 1 95 ? 9.395 -1.984 20.724 1.00 16.87 383 VAL A N 1
ATOM 641 C CA . VAL A 1 95 ? 8.312 -2.810 20.210 1.00 17.18 383 VAL A CA 1
ATOM 642 C C . VAL A 1 95 ? 8.956 -3.929 19.386 1.00 17.62 383 VAL A C 1
ATOM 643 O O . VAL A 1 95 ? 9.938 -3.650 18.671 1.00 18.48 383 VAL A O 1
ATOM 647 N N . HIS A 1 96 ? 8.431 -5.148 19.490 1.00 17.24 384 HIS A N 1
ATOM 648 C CA . HIS A 1 96 ? 9.038 -6.286 18.756 1.00 18.06 384 HIS A CA 1
ATOM 649 C C . HIS A 1 96 ? 8.086 -7.473 18.721 1.00 18.57 384 HIS A C 1
ATOM 650 O O . HIS A 1 96 ? 7.206 -7.566 19.602 1.00 18.31 384 HIS A O 1
ATOM 657 N N . ALA A 1 97 ? 8.226 -8.273 17.669 1.00 20.12 385 ALA A N 1
ATOM 658 C CA . ALA A 1 97 ? 7.483 -9.536 17.506 1.00 22.37 385 ALA A CA 1
ATOM 659 C C . ALA A 1 97 ? 8.299 -10.584 18.252 1.00 24.17 385 ALA A C 1
ATOM 660 O O . ALA A 1 97 ? 9.424 -10.873 17.826 1.00 25.11 385 ALA A O 1
ATOM 662 N N . THR A 1 98 ? 7.755 -11.081 19.356 1.00 25.73 386 THR A N 1
ATOM 663 C CA . THR A 1 98 ? 8.491 -12.018 20.238 1.00 25.97 386 THR A CA 1
ATOM 664 C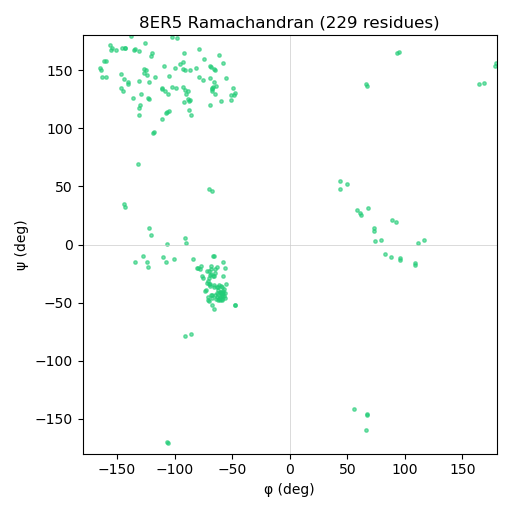 C . THR A 1 98 ? 8.333 -13.467 19.764 1.00 25.86 386 THR A C 1
ATOM 665 O O . THR A 1 98 ? 9.286 -14.004 19.189 1.00 25.97 386 THR A O 1
ATOM 669 N N . ASN A 1 99 ? 7.175 -14.065 20.036 1.00 25.07 387 ASN A N 1
ATOM 670 C CA . ASN A 1 99 ? 6.912 -15.486 19.696 1.00 25.15 387 ASN A CA 1
ATO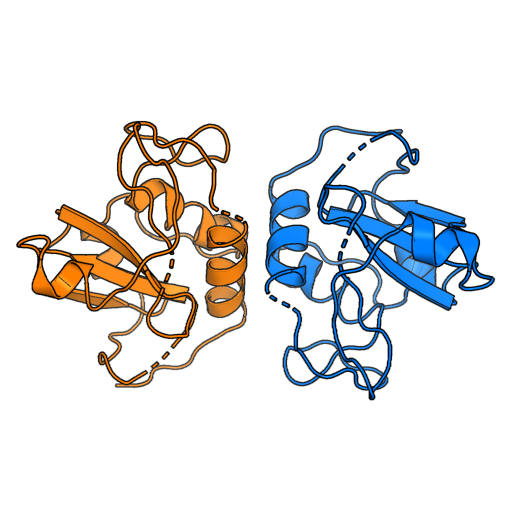M 671 C C . ASN A 1 99 ? 5.404 -15.655 19.580 1.00 24.16 387 ASN A C 1
ATOM 672 O O . ASN A 1 99 ? 4.654 -14.728 19.892 1.00 23.88 387 ASN A O 1
ATOM 677 N N . PRO A 1 100 ? 4.908 -16.822 19.110 1.00 24.40 388 PRO A N 1
ATOM 678 C CA . PRO A 1 100 ? 3.466 -17.033 18.975 1.00 23.68 388 PRO A CA 1
ATOM 679 C C . PRO A 1 100 ? 2.659 -16.809 20.270 1.00 23.06 388 PRO A C 1
ATOM 680 O O . PRO A 1 100 ? 1.544 -16.299 20.179 1.00 22.60 388 PRO A O 1
ATOM 684 N N . SER A 1 101 ? 3.235 -17.125 21.435 1.00 23.13 389 SER A N 1
ATOM 685 C CA . SER A 1 101 ? 2.483 -17.005 22.716 1.00 23.41 389 SER A CA 1
ATOM 686 C C . SER A 1 101 ? 2.206 -15.541 23.090 1.00 22.62 389 SER A C 1
ATOM 687 O O . SER A 1 101 ? 1.174 -15.313 23.745 1.00 22.12 389 SER A O 1
ATOM 690 N N . THR A 1 102 ? 3.037 -14.587 22.643 1.00 21.95 390 THR A N 1
ATOM 691 C CA . THR A 1 102 ? 2.851 -13.179 23.106 1.00 22.06 390 THR A CA 1
ATOM 692 C C . THR A 1 102 ? 2.645 -12.200 21.946 1.00 20.97 390 THR A C 1
ATOM 693 O O . THR A 1 102 ? 2.157 -11.105 22.232 1.00 20.53 390 THR A O 1
ATOM 697 N N . GLY A 1 103 ? 3.021 -12.564 20.715 1.00 20.65 391 GLY A N 1
ATOM 698 C CA . GLY A 1 103 ? 2.824 -11.683 19.547 1.00 19.88 391 GLY A CA 1
ATOM 699 C C . GLY A 1 103 ? 3.683 -10.423 19.606 1.00 19.60 391 GLY A C 1
ATOM 700 O O . GLY A 1 103 ? 4.830 -10.482 20.101 1.00 19.75 391 GLY A O 1
ATOM 701 N N . VAL A 1 104 ? 3.167 -9.320 19.074 1.00 18.80 392 VAL A N 1
ATOM 702 C CA . VAL A 1 104 ? 3.945 -8.051 19.077 1.00 18.51 392 VAL A CA 1
ATOM 703 C C . VAL A 1 104 ? 3.667 -7.338 20.400 1.00 18.71 392 VAL A C 1
ATOM 704 O O . VAL A 1 104 ? 2.472 -7.085 20.693 1.00 19.40 392 VAL A O 1
ATOM 708 N N . ILE A 1 105 ? 4.729 -7.018 21.140 1.00 18.40 393 ILE A N 1
ATOM 709 C CA . ILE A 1 105 ? 4.601 -6.352 22.467 1.00 19.36 393 ILE A CA 1
ATOM 710 C C . ILE A 1 105 ? 5.539 -5.147 22.557 1.00 18.93 393 ILE A C 1
ATOM 711 O O . ILE A 1 105 ? 6.428 -5.015 21.715 1.00 19.46 393 ILE A O 1
ATOM 716 N N . THR A 1 106 ? 5.310 -4.313 23.571 1.00 18.84 394 THR A N 1
ATOM 717 C CA . THR A 1 106 ? 6.260 -3.260 23.985 1.00 18.75 394 THR A CA 1
ATOM 718 C C . THR A 1 106 ? 6.906 -3.765 25.280 1.00 19.18 394 THR A C 1
ATOM 719 O O . THR A 1 106 ? 6.171 -4.274 26.157 1.00 19.40 394 THR A O 1
ATOM 723 N N . SER A 1 107 ? 8.230 -3.740 25.353 1.00 18.76 395 SER A N 1
ATOM 724 C CA . SER A 1 107 ? 8.915 -4.162 26.598 1.00 20.07 395 SER A CA 1
ATOM 725 C C . SER A 1 107 ? 10.242 -3.408 26.716 1.00 20.44 395 SER A C 1
ATOM 726 O O . SER A 1 107 ? 10.677 -2.783 25.720 1.00 19.21 395 SER A O 1
ATOM 729 N N . SER A 1 108 ? 10.841 -3.494 27.901 1.00 21.05 396 SER A N 1
ATOM 730 C CA . SER A 1 108 ? 12.083 -2.770 28.269 1.00 21.41 396 SER A CA 1
ATOM 731 C C . SER A 1 108 ? 13.317 -3.258 27.498 1.00 20.92 396 SER A C 1
ATOM 732 O O . SER A 1 108 ? 13.574 -4.478 27.469 1.00 21.13 396 SER A O 1
ATOM 735 N N . VAL A 1 109 ? 14.082 -2.313 26.948 1.00 20.49 397 VAL A N 1
ATOM 736 C CA . VAL A 1 109 ? 15.384 -2.642 26.297 1.00 20.75 397 VAL A CA 1
ATOM 737 C C . VAL A 1 109 ? 16.319 -3.220 27.371 1.00 22.25 397 VAL A C 1
ATOM 738 O O . VAL A 1 109 ? 16.952 -4.264 27.116 1.00 22.18 397 VAL A O 1
ATOM 742 N N . SER A 1 110 ? 16.371 -2.584 28.545 1.00 21.63 398 SER A N 1
ATOM 743 C CA . SER A 1 110 ? 17.313 -3.037 29.604 1.00 23.71 398 SER A CA 1
ATOM 744 C C . SER A 1 110 ? 16.919 -4.433 30.109 1.00 23.64 398 SER A C 1
ATOM 745 O O . SER A 1 110 ? 17.842 -5.232 30.376 1.00 24.50 398 SER A O 1
ATOM 748 N N . PHE A 1 111 ? 15.617 -4.740 30.208 1.00 22.28 399 PHE A N 1
ATOM 749 C CA . PHE A 1 111 ? 15.229 -6.106 30.658 1.00 22.52 399 PHE A CA 1
ATOM 750 C C . PHE A 1 111 ? 15.740 -7.140 29.651 1.00 21.95 399 PHE A C 1
ATOM 751 O O . PHE A 1 111 ? 16.173 -8.231 30.067 1.00 23.46 399 PHE A O 1
ATOM 759 N N . TRP A 1 112 ? 15.660 -6.818 28.359 1.00 21.17 400 TRP A N 1
ATOM 760 C CA . TRP A 1 112 ? 16.095 -7.769 27.303 1.00 20.96 400 TRP A CA 1
ATOM 761 C C . TRP A 1 112 ? 17.626 -7.910 27.301 1.00 22.30 400 TRP A C 1
ATOM 762 O O . TRP A 1 112 ? 18.098 -9.056 27.217 1.00 22.65 400 TRP A O 1
ATOM 773 N N . SER A 1 113 ? 18.364 -6.800 27.387 1.00 23.02 401 SER A N 1
ATOM 774 C CA . SER A 1 113 ? 19.855 -6.848 27.405 1.00 25.83 401 SER A CA 1
ATOM 775 C C . SER A 1 113 ? 20.352 -7.663 28.599 1.00 28.03 401 SER A C 1
ATOM 776 O O . SER A 1 113 ? 21.334 -8.414 28.450 1.00 30.28 401 SER A O 1
ATOM 779 N N . ASN A 1 114 ? 19.718 -7.460 29.752 1.00 28.50 402 ASN A N 1
ATOM 780 C CA . ASN A 1 114 ? 20.202 -8.064 31.018 1.00 31.31 402 ASN A CA 1
ATOM 781 C C . ASN A 1 114 ? 19.788 -9.526 31.181 1.00 31.70 402 ASN A C 1
ATOM 782 O O . ASN A 1 114 ? 20.475 -10.218 31.954 1.00 34.31 402 ASN A O 1
ATOM 787 N N . ASN A 1 115 ? 18.767 -10.004 30.469 1.00 29.77 403 ASN A N 1
ATOM 788 C CA . ASN A 1 115 ? 18.241 -11.350 30.831 1.00 30.89 403 ASN A CA 1
ATOM 789 C C . ASN A 1 115 ? 18.003 -12.261 29.629 1.00 29.58 403 ASN A C 1
ATOM 790 O O . ASN A 1 115 ? 17.808 -13.461 29.865 1.00 31.36 403 ASN A O 1
ATOM 795 N N . SER A 1 116 ? 17.985 -11.725 28.409 1.00 28.43 404 SER A N 1
ATOM 796 C CA . SER A 1 116 ? 17.659 -12.563 27.220 1.00 28.05 404 SER A CA 1
ATOM 797 C C . SER A 1 116 ? 18.848 -13.429 26.808 1.00 30.29 404 SER A C 1
ATOM 798 O O . SER A 1 116 ? 18.614 -14.397 26.068 1.00 30.36 404 SER A O 1
ATOM 801 N N . GLY A 1 117 ? 20.060 -13.073 27.258 1.00 32.03 405 GLY A N 1
ATOM 802 C CA . GLY A 1 117 ? 21.303 -13.738 26.823 1.00 33.81 405 GLY A CA 1
ATOM 803 C C . GLY A 1 117 ? 21.837 -13.078 25.559 1.00 34.02 405 GLY A C 1
ATOM 804 O O . GLY A 1 117 ? 22.995 -13.347 25.179 1.00 35.38 405 GLY A O 1
ATOM 805 N N . GLN A 1 118 ? 21.026 -12.214 24.944 1.00 31.06 406 GLN A N 1
ATOM 806 C CA . GLN A 1 118 ? 21.427 -11.516 23.695 1.00 30.21 406 GLN A CA 1
ATOM 807 C C . GLN A 1 118 ? 22.049 -10.166 24.039 1.00 30.02 406 GLN A C 1
ATOM 808 O O . GLN A 1 118 ? 21.795 -9.656 25.144 1.00 29.86 406 GLN A O 1
ATOM 814 N N . SER A 1 119 ? 22.868 -9.642 23.129 1.00 29.26 407 SER A N 1
ATOM 815 C CA . SER A 1 119 ? 23.480 -8.303 23.302 1.00 29.41 407 SER A CA 1
ATOM 816 C C . SER A 1 119 ? 23.194 -7.455 22.070 1.00 27.03 407 SER A C 1
ATOM 817 O O . SER A 1 119 ? 23.061 -8.033 20.974 1.00 26.92 407 SER A O 1
ATOM 820 N N . ILE A 1 120 ? 23.112 -6.139 22.260 1.00 26.61 408 ILE A N 1
ATOM 821 C CA . ILE A 1 120 ? 22.922 -5.196 21.126 1.00 24.85 408 ILE A CA 1
ATOM 822 C C . ILE A 1 120 ? 24.205 -5.202 20.301 1.00 25.54 408 ILE A C 1
ATOM 823 O O . ILE A 1 120 ? 25.267 -4.879 20.868 1.00 26.36 408 ILE A O 1
ATOM 828 N N . THR A 1 121 ? 24.108 -5.570 19.024 1.00 24.43 409 THR A N 1
ATOM 829 C CA . THR A 1 121 ? 25.296 -5.583 18.130 1.00 25.94 409 THR A CA 1
ATOM 830 C C . THR A 1 121 ? 25.178 -4.408 17.159 1.00 24.74 409 THR A C 1
ATOM 831 O O . THR A 1 121 ? 26.184 -4.068 16.528 1.00 25.55 409 THR A O 1
ATOM 835 N N . ALA A 1 122 ? 23.987 -3.814 17.053 1.00 22.53 410 ALA A N 1
ATOM 836 C CA . ALA A 1 122 ? 23.835 -2.643 16.162 1.00 21.85 410 ALA A CA 1
ATOM 837 C C . ALA A 1 122 ? 22.602 -1.827 16.545 1.00 20.62 410 ALA A C 1
ATOM 838 O O . ALA A 1 122 ? 21.569 -2.416 16.980 1.00 20.86 410 ALA A O 1
ATOM 840 N N . ILE A 1 123 ? 22.719 -0.509 16.402 1.00 20.49 411 ILE A N 1
ATOM 841 C CA . ILE A 1 123 ? 21.561 0.415 16.593 1.00 19.79 411 ILE A CA 1
ATOM 842 C C . ILE A 1 123 ? 21.572 1.309 15.360 1.00 20.16 411 ILE A C 1
ATOM 843 O O . ILE A 1 123 ? 22.571 2.029 15.182 1.00 20.84 411 ILE A O 1
ATOM 848 N N . ARG A 1 124 ? 20.512 1.246 14.555 1.00 19.83 412 ARG A N 1
ATOM 849 C CA . ARG A 1 124 ? 20.516 1.954 13.251 1.00 20.73 412 ARG A CA 1
ATOM 850 C C . ARG A 1 124 ? 19.342 2.924 13.123 1.00 20.33 412 ARG A C 1
ATOM 851 O O . ARG A 1 124 ? 18.245 2.632 13.623 1.00 19.90 412 ARG A O 1
ATOM 859 N N . ARG A 1 125 ? 19.596 4.029 12.430 1.00 20.96 413 ARG A N 1
ATOM 860 C CA . ARG A 1 125 ? 18.578 5.063 12.156 1.00 20.54 413 ARG A CA 1
ATOM 861 C C . ARG A 1 125 ? 18.406 5.135 10.645 1.00 21.42 413 ARG A C 1
ATOM 862 O O . ARG A 1 125 ? 19.242 5.715 9.948 1.00 21.53 413 ARG A O 1
ATOM 870 N N . PRO A 1 126 ? 17.379 4.443 10.100 1.00 21.21 414 PRO A N 1
ATOM 871 C CA . PRO A 1 126 ? 17.092 4.463 8.667 1.00 23.01 414 PRO A CA 1
ATOM 872 C C . PRO A 1 126 ? 16.889 5.887 8.136 1.00 24.60 414 PRO A C 1
ATOM 873 O O . PRO A 1 126 ? 17.118 6.126 6.952 1.00 27.22 414 PRO A O 1
ATOM 878 N N . LEU B 1 2 ? -21.811 0.960 3.635 1.00 42.02 290 LEU B N 1
ATOM 879 C CA . LEU B 1 2 ? -20.598 1.469 2.914 1.00 39.34 290 LEU B CA 1
ATOM 880 C C . LEU B 1 2 ? -19.336 1.063 3.684 1.00 37.78 290 LEU B C 1
ATOM 881 O O . LEU B 1 2 ? -19.087 1.652 4.757 1.00 33.93 290 LEU B O 1
ATOM 886 N N . ASN B 1 3 ? -18.589 0.085 3.154 1.00 37.84 291 ASN B N 1
ATOM 887 C CA . ASN B 1 3 ? -17.314 -0.379 3.771 1.00 36.58 291 ASN B CA 1
ATOM 888 C C . ASN B 1 3 ? -16.245 -0.453 2.680 1.00 35.41 291 ASN B C 1
ATOM 889 O O . ASN B 1 3 ? -15.773 -1.534 2.330 1.00 35.63 291 ASN B O 1
ATOM 894 N N . PRO B 1 4 ? -15.789 0.704 2.147 1.00 34.23 292 PRO B N 1
ATOM 895 C CA . PRO B 1 4 ? -14.813 0.726 1.052 1.00 35.22 292 PRO B CA 1
ATOM 896 C C . PRO B 1 4 ? -13.455 0.076 1.384 1.00 35.41 292 PRO B C 1
ATOM 897 O O . PRO B 1 4 ? -13.141 -0.100 2.550 1.00 31.44 292 PRO B O 1
ATOM 901 N N . ALA B 1 5 ? -12.674 -0.234 0.345 1.00 36.87 293 ALA B N 1
ATOM 902 C CA . ALA B 1 5 ? -11.372 -0.926 0.507 1.00 38.26 293 ALA B CA 1
ATOM 903 C C . ALA B 1 5 ? -10.412 -0.112 1.388 1.00 38.93 293 ALA B C 1
ATOM 904 O O . ALA B 1 5 ? -10.141 1.070 1.071 1.00 37.00 293 ALA B O 1
ATOM 906 N N . GLY B 1 6 ? -9.931 -0.742 2.464 1.00 43.26 294 GLY B N 1
ATOM 907 C CA . GLY B 1 6 ? -8.954 -0.141 3.394 1.00 46.68 294 GLY B CA 1
ATOM 908 C C . GLY B 1 6 ? -7.538 -0.558 3.022 1.00 50.05 294 GLY B C 1
ATOM 909 O O . GLY B 1 6 ? -7.382 -1.626 2.370 1.00 54.33 294 GLY B O 1
ATOM 910 N N . SER B 1 7 ? -6.534 0.237 3.400 1.00 45.29 295 SER B N 1
ATOM 911 C CA . SER B 1 7 ? -5.147 -0.146 3.038 1.00 43.50 295 SER B CA 1
ATOM 912 C C . SER B 1 7 ? -4.204 0.105 4.213 1.00 39.82 295 SER B C 1
ATOM 913 O O . SER B 1 7 ? -4.680 0.551 5.298 1.00 30.16 295 SER B O 1
ATOM 916 N N . GLY B 1 8 ? -2.923 -0.217 3.983 1.00 37.55 296 GLY B N 1
ATOM 917 C CA . GLY B 1 8 ? -1.854 -0.011 4.971 1.00 35.43 296 GLY B CA 1
ATOM 918 C C . GLY B 1 8 ? -1.736 1.461 5.293 1.00 31.01 296 GLY B C 1
ATOM 919 O O . GLY B 1 8 ? -1.499 1.783 6.478 1.00 29.45 296 GLY B O 1
ATOM 920 N N . SER B 1 9 ? -1.964 2.321 4.285 1.00 27.50 297 SER B N 1
ATOM 921 C CA . SER B 1 9 ? -1.863 3.781 4.538 1.00 24.55 297 SER B CA 1
ATOM 922 C C . SER B 1 9 ? -2.915 4.214 5.564 1.00 22.19 297 SER B C 1
ATOM 923 O O . SER B 1 9 ? -2.555 5.057 6.392 1.00 21.45 297 SER B O 1
ATOM 926 N N . ASN B 1 10 ? -4.125 3.626 5.538 1.00 20.52 298 ASN B N 1
ATOM 927 C CA . ASN B 1 10 ? -5.199 3.991 6.509 1.00 20.59 298 ASN B CA 1
ATOM 928 C C . ASN B 1 10 ? -4.773 3.581 7.928 1.00 19.23 298 ASN B C 1
ATOM 929 O O . ASN B 1 10 ? -4.805 4.442 8.831 1.00 17.76 298 ASN B O 1
ATOM 934 N N . SER B 1 11 ? -4.430 2.303 8.126 1.00 19.17 299 SER B N 1
ATOM 935 C CA . SER B 1 11 ? -4.014 1.835 9.473 1.00 20.30 299 SER B CA 1
ATOM 936 C C . SER B 1 11 ? -2.745 2.574 9.921 1.00 18.74 299 SER B C 1
ATOM 937 O O . SER B 1 11 ? -2.643 2.868 11.135 1.00 19.18 299 SER B O 1
ATOM 940 N N . SER B 1 12 ? -1.825 2.864 8.994 1.00 16.91 300 SER B N 1
ATOM 941 C CA . SER B 1 12 ? -0.568 3.571 9.364 1.00 16.64 300 SER B CA 1
ATOM 942 C C . SER B 1 12 ? -0.871 5.018 9.771 1.00 15.88 300 SER B C 1
ATOM 943 O O . SER B 1 12 ? -0.307 5.469 10.775 1.00 16.27 300 SER B O 1
ATOM 946 N N . ALA B 1 13 ? -1.733 5.714 9.030 1.00 15.58 301 ALA B N 1
ATOM 947 C CA . ALA B 1 13 ? -2.099 7.090 9.433 1.00 15.34 301 ALA B CA 1
ATOM 948 C C . ALA B 1 13 ? -2.655 7.053 10.863 1.00 15.04 301 ALA B C 1
ATOM 949 O O . ALA B 1 13 ? -2.294 7.944 11.654 1.00 15.16 301 ALA B O 1
ATOM 951 N N . ALA B 1 14 ? -3.492 6.058 11.182 1.00 18.69 302 ALA B N 1
ATOM 952 C CA . ALA B 1 14 ? -4.076 5.968 12.547 1.00 18.45 302 ALA B CA 1
ATOM 953 C C . ALA B 1 14 ? -2.952 5.814 13.580 1.00 18.16 302 ALA B C 1
ATOM 954 O O . ALA B 1 14 ? -2.997 6.513 14.606 1.00 18.09 302 ALA B O 1
ATOM 956 N N . GLY B 1 15 ? -1.995 4.922 13.311 1.00 17.79 303 GLY B N 1
ATOM 957 C CA . GLY B 1 15 ? -0.873 4.679 14.239 1.00 17.78 303 GLY B CA 1
ATOM 958 C C . GLY B 1 15 ? -0.029 5.926 14.431 1.00 17.13 303 GLY B C 1
ATOM 959 O O . GLY B 1 15 ? 0.359 6.208 15.576 1.00 16.79 303 GLY B O 1
ATOM 960 N N . ILE B 1 16 ? 0.249 6.649 13.345 1.00 17.04 304 ILE B N 1
ATOM 961 C CA . ILE B 1 16 ? 1.039 7.910 13.437 1.00 17.01 304 ILE B CA 1
ATOM 962 C C . ILE B 1 16 ? 0.247 8.924 14.276 1.00 16.15 304 ILE B C 1
ATOM 963 O O . ILE B 1 16 ? 0.837 9.532 15.184 1.00 16.83 304 ILE B O 1
ATOM 968 N N . ALA B 1 17 ? -1.045 9.086 14.005 1.00 16.61 305 ALA B N 1
ATOM 969 C CA . ALA B 1 17 ? -1.859 10.042 14.796 1.00 16.07 305 ALA B CA 1
ATOM 970 C C . ALA B 1 17 ? -1.829 9.655 16.284 1.00 16.54 305 ALA B C 1
ATOM 971 O O . ALA B 1 17 ? -1.595 10.541 17.140 1.00 17.01 305 ALA B O 1
ATOM 973 N N . ALA B 1 18 ? -2.040 8.372 16.584 1.00 17.40 306 ALA B N 1
ATOM 974 C CA . ALA B 1 18 ? -2.025 7.905 17.986 1.00 18.27 306 ALA B CA 1
ATOM 975 C C . ALA B 1 18 ? -0.669 8.229 18.625 1.00 18.84 306 ALA B C 1
ATOM 976 O O . ALA B 1 18 ? -0.656 8.659 19.799 1.00 19.46 306 ALA B O 1
ATOM 978 N N . SER B 1 19 ? 0.430 8.063 17.880 1.00 18.66 307 SER B N 1
ATOM 979 C CA . SER B 1 19 ? 1.774 8.343 18.441 1.00 19.25 307 SER B CA 1
ATOM 980 C C . SER B 1 19 ? 1.950 9.840 18.702 1.00 19.02 307 SER B C 1
ATOM 981 O O . SER B 1 19 ? 2.846 10.217 19.449 1.00 19.08 307 SER B O 1
ATOM 992 N N . VAL B 1 21 ? -0.298 11.664 20.163 1.00 18.06 309 VAL B N 1
ATOM 993 C CA . VAL B 1 21 ? -1.054 12.067 21.339 1.00 18.50 309 VAL B CA 1
ATOM 994 C C . VAL B 1 21 ? -0.083 12.713 22.335 1.00 18.88 309 VAL B C 1
ATOM 995 O O . VAL B 1 21 ? 1.030 12.184 22.500 1.00 17.92 309 VAL B O 1
ATOM 999 N N . GLY B 1 22 ? -0.488 13.820 22.966 1.00 18.85 310 GLY B N 1
ATOM 1000 C CA . GLY B 1 22 ? 0.403 14.539 23.903 1.00 19.81 310 GLY B CA 1
ATOM 1001 C C . GLY B 1 22 ? 1.128 15.691 23.216 1.00 19.52 310 GLY B C 1
ATOM 1002 O O . GLY B 1 22 ? 1.778 16.485 23.922 1.00 20.50 310 GLY B O 1
ATOM 1003 N N . SER B 1 23 ? 1.065 15.747 21.880 1.00 18.57 311 SER B N 1
ATOM 1004 C CA . SER B 1 23 ? 1.639 16.880 21.114 1.00 18.40 311 SER B CA 1
ATOM 1005 C C . SER B 1 23 ? 0.849 18.134 21.467 1.00 18.94 311 SER B C 1
ATOM 1006 O O . SER B 1 23 ? -0.345 18.050 21.766 1.00 18.13 311 SER B O 1
ATOM 1009 N N . PRO B 1 24 ? 1.475 19.326 21.404 1.00 19.16 312 PRO B N 1
ATOM 1010 C CA . PRO B 1 24 ? 0.773 20.569 21.674 1.00 20.05 312 PRO B CA 1
ATOM 1011 C C . PRO B 1 24 ? -0.238 20.884 20.569 1.00 19.68 312 PRO B C 1
ATOM 1012 O O . PRO B 1 24 ? -0.122 20.351 19.456 1.00 18.85 312 PRO B O 1
ATOM 1016 N N . TYR B 1 25 ? -1.268 21.630 20.955 1.00 20.16 313 TYR B N 1
ATOM 1017 C CA . TYR B 1 25 ? -2.192 22.204 19.962 1.00 20.73 313 TYR B CA 1
ATOM 1018 C C . TYR B 1 25 ? -1.634 23.581 19.606 1.00 21.24 313 TYR B C 1
ATOM 1019 O O . TYR B 1 25 ? -1.202 24.300 20.534 1.00 22.33 313 TYR B O 1
ATOM 1028 N N . VAL B 1 26 ? -1.555 23.900 18.318 1.00 21.20 314 VAL B N 1
ATOM 1029 C CA . VAL B 1 26 ? -1.158 25.285 17.929 1.00 23.19 314 VAL B CA 1
ATOM 1030 C C . VAL B 1 26 ? -1.934 25.646 16.664 1.00 22.31 314 VAL B C 1
ATOM 1031 O O . VAL B 1 26 ? -2.038 24.815 15.754 1.00 20.36 314 VAL B O 1
ATOM 1035 N N . TRP B 1 27 ? -2.538 26.825 16.678 1.00 23.67 315 TRP B N 1
ATOM 1036 C CA . TRP B 1 27 ? -3.281 27.339 15.504 1.00 25.27 315 TRP B CA 1
ATOM 1037 C C . TRP B 1 27 ? -2.400 27.243 14.252 1.00 24.52 315 TRP B C 1
ATOM 1038 O O . TRP B 1 27 ? -1.283 27.731 14.308 1.00 23.93 315 TRP B O 1
ATOM 1049 N N . GLY B 1 28 ? -2.878 26.571 13.199 1.00 24.26 316 GLY B N 1
ATOM 1050 C CA . GLY B 1 28 ? -2.158 26.476 11.912 1.00 24.79 316 GLY B CA 1
ATOM 1051 C C . GLY B 1 28 ? -1.029 25.454 11.904 1.00 24.10 316 GLY B C 1
ATOM 1052 O O . GLY B 1 28 ? -0.357 25.343 10.862 1.00 24.96 316 GLY B O 1
ATOM 1053 N N . GLY B 1 29 ? -0.839 24.707 12.991 1.00 21.67 317 GLY B N 1
ATOM 1054 C CA . GLY B 1 29 ? 0.279 23.747 13.068 1.00 21.90 317 GLY B CA 1
ATOM 1055 C C . GLY B 1 29 ? 0.013 22.443 12.328 1.00 21.01 317 GLY B C 1
ATOM 1056 O O . GLY B 1 29 ? -1.135 21.962 12.337 1.00 21.35 317 GLY B O 1
ATOM 1057 N N . SER B 1 30 ? 1.052 21.879 11.712 1.00 21.46 318 SER B N 1
ATOM 1058 C CA . SER B 1 30 ? 0.929 20.586 10.994 1.00 21.45 318 SER B CA 1
ATOM 1059 C C . SER B 1 30 ? 2.218 19.780 11.173 1.00 21.40 318 SER B C 1
ATOM 1060 O O . SER B 1 30 ? 2.616 19.097 10.218 1.00 21.28 318 SER B O 1
ATOM 1063 N N . SER B 1 31 ? 2.851 19.894 12.345 1.00 19.35 319 SER B N 1
ATOM 1064 C CA . SER B 1 31 ? 4.086 19.124 12.637 1.00 20.64 319 SER B CA 1
ATOM 1065 C C . SER B 1 31 ? 4.099 18.756 14.115 1.00 20.98 319 SER B C 1
ATOM 1066 O O . SER B 1 31 ? 3.283 19.268 14.875 1.00 21.23 319 SER B O 1
ATOM 1069 N N . PRO B 1 32 ? 5.022 17.869 14.558 1.00 21.61 320 PRO B N 1
ATOM 1070 C CA . PRO B 1 32 ? 5.118 17.473 15.966 1.00 22.16 320 PRO B CA 1
ATOM 1071 C C . PRO B 1 32 ? 5.300 18.650 16.937 1.00 22.58 320 PRO B C 1
ATOM 1072 O O . PRO B 1 32 ? 4.982 18.490 18.097 1.00 22.11 320 PRO B O 1
ATOM 1076 N N . ALA B 1 33 ? 5.764 19.799 16.435 1.00 22.68 321 ALA B N 1
ATOM 1077 C CA . ALA B 1 33 ? 5.939 20.998 17.287 1.00 23.48 321 ALA B CA 1
ATOM 1078 C C . ALA B 1 33 ? 4.561 21.509 17.719 1.00 22.02 321 ALA B C 1
ATOM 1079 O O . ALA B 1 33 ? 4.477 22.205 18.740 1.00 22.98 321 ALA B O 1
ATOM 1081 N N . GLY B 1 34 ? 3.516 21.144 16.983 1.00 19.59 322 GLY B N 1
ATOM 1082 C CA . GLY B 1 34 ? 2.166 21.620 17.325 1.00 18.99 322 GLY B CA 1
ATOM 1083 C C . GLY B 1 34 ? 1.198 21.422 16.177 1.00 17.95 322 GLY B C 1
ATOM 1084 O O . GLY B 1 34 ? 1.579 21.725 15.018 1.00 18.34 322 GLY B O 1
ATOM 1085 N N . PHE B 1 35 ? -0.017 20.970 16.490 1.00 16.79 323 PHE B N 1
ATOM 1086 C CA . PHE B 1 35 ? -1.025 20.683 15.442 1.00 16.68 323 PHE B CA 1
ATOM 1087 C C . PHE B 1 35 ? -2.336 21.431 15.685 1.00 17.14 323 PHE B C 1
ATOM 1088 O O . PHE B 1 35 ? -2.659 21.709 16.856 1.00 18.11 323 PHE B O 1
ATOM 1096 N N . ASP B 1 36 ? -3.032 21.757 14.594 1.00 17.36 324 ASP B N 1
ATOM 1097 C CA . ASP B 1 36 ? -4.462 22.142 14.692 1.00 18.64 324 ASP B CA 1
ATOM 1098 C C . ASP B 1 36 ? -5.211 20.879 14.238 1.00 17.79 324 ASP B C 1
ATOM 1099 O O . ASP B 1 36 ? -4.508 19.890 13.876 1.00 16.88 324 ASP B O 1
ATOM 110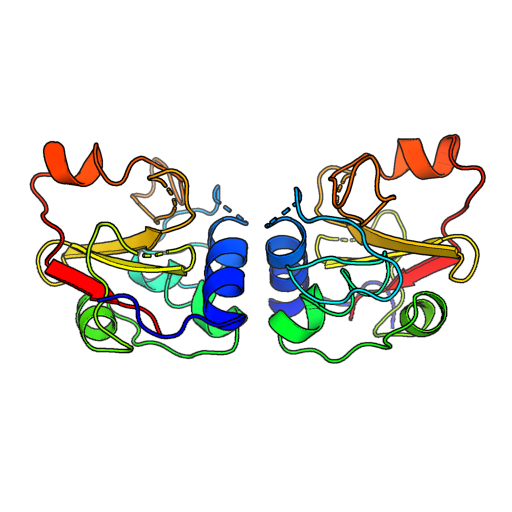4 N N . CYS B 1 37 ? -6.546 20.877 14.244 1.00 17.90 325 CYS B N 1
ATOM 1105 C CA . CYS B 1 37 ? -7.270 19.595 13.992 1.00 18.56 325 CYS B CA 1
ATOM 1106 C C . CYS B 1 37 ? -6.970 19.025 12.598 1.00 17.86 325 CYS B C 1
ATOM 1107 O O . CYS B 1 37 ? -6.673 17.813 12.522 1.00 17.29 325 CYS B O 1
ATOM 1110 N N . SER B 1 38 ? -7.023 19.848 11.545 1.00 18.08 326 SER B N 1
ATOM 1111 C CA . SER B 1 38 ? -6.775 19.348 10.165 1.00 18.19 326 SER B CA 1
ATOM 1112 C C . SER B 1 38 ? -5.272 19.174 9.914 1.00 18.09 326 SER B C 1
ATOM 1113 O O . SER B 1 38 ? -4.915 18.400 9.001 1.00 16.99 326 SER B O 1
ATOM 1116 N N . GLY B 1 39 ? -4.432 19.855 10.700 1.00 18.24 327 GLY B N 1
ATOM 1117 C CA . GLY B 1 39 ? -2.969 19.713 10.576 1.00 17.84 327 GLY B CA 1
ATOM 1118 C C . GLY B 1 39 ? -2.530 18.359 11.110 1.00 17.06 327 GLY B C 1
ATOM 1119 O O . GLY B 1 39 ? -1.611 17.780 10.541 1.00 16.19 327 GLY B O 1
ATOM 1120 N N . LEU B 1 40 ? -3.228 17.844 12.127 1.00 17.47 328 LEU B N 1
ATOM 1121 C CA . LEU B 1 40 ? -2.887 16.502 12.681 1.00 16.58 328 LEU B CA 1
ATOM 1122 C C . LEU B 1 40 ? -3.278 15.416 11.671 1.00 16.61 328 LEU B C 1
ATOM 1123 O O . LEU B 1 40 ? -2.433 14.533 11.392 1.00 15.73 328 LEU B O 1
ATOM 1128 N N . THR B 1 41 ? -4.500 15.482 11.133 1.00 16.15 329 THR B N 1
ATOM 1129 C CA . THR B 1 41 ? -4.961 14.453 10.157 1.00 16.62 329 THR B CA 1
ATOM 1130 C C . THR B 1 41 ? -4.123 14.521 8.874 1.00 15.87 329 THR B C 1
ATOM 1131 O O . THR B 1 41 ? -3.773 13.457 8.345 1.00 16.16 329 THR B O 1
ATOM 1135 N N A SER B 1 42 ? -3.845 15.739 8.400 0.60 16.78 330 SER B N 1
ATOM 1136 N N B SER B 1 42 ? -3.821 15.730 8.383 0.40 16.12 330 SER B N 1
ATOM 1137 C CA A SER B 1 42 ? -3.004 15.992 7.201 0.60 17.39 330 SER B CA 1
ATOM 1138 C CA B SER B 1 42 ? -3.017 15.877 7.139 0.40 16.30 330 SER B CA 1
ATOM 1139 C C A SER B 1 42 ? -1.602 15.409 7.418 0.60 16.84 330 SER B C 1
ATOM 1140 C C B SER B 1 42 ? -1.567 15.432 7.388 0.40 16.29 330 SER B C 1
ATOM 1141 O O A SER B 1 42 ? -1.093 14.694 6.529 0.60 17.30 330 SER B O 1
ATOM 1142 O O B SER B 1 42 ? -0.962 14.860 6.458 0.40 16.74 330 SER B O 1
ATOM 1147 N N . TYR B 1 43 ? -1.016 15.705 8.575 1.00 16.55 331 TYR B N 1
ATOM 1148 C CA . TYR B 1 43 ? 0.346 15.230 8.908 1.00 16.72 331 TYR B CA 1
ATOM 1149 C C . TYR B 1 43 ? 0.374 13.692 8.936 1.00 16.15 331 TYR B C 1
ATOM 1150 O O . TYR B 1 43 ? 1.283 13.078 8.325 1.00 17.04 331 TYR B O 1
ATOM 1159 N N . ALA B 1 44 ? -0.604 13.093 9.613 1.00 15.64 332 ALA B N 1
ATOM 1160 C CA . ALA B 1 44 ? -0.670 11.622 9.782 1.00 16.85 332 ALA B CA 1
ATOM 1161 C C . ALA B 1 44 ? -0.726 10.935 8.414 1.00 16.97 332 ALA B C 1
ATOM 1162 O O . ALA B 1 44 ? 0.018 9.924 8.213 1.00 18.19 332 ALA B O 1
ATOM 1164 N N . TYR B 1 45 ? -1.544 11.468 7.508 1.00 15.58 333 TYR B N 1
ATOM 1165 C CA . TYR B 1 45 ? -1.667 10.857 6.158 1.00 16.04 333 TYR B CA 1
ATOM 1166 C C . TYR B 1 45 ? -0.414 11.150 5.332 1.00 16.33 333 TYR B C 1
ATOM 1167 O O . TYR B 1 45 ? 0.048 10.232 4.625 1.00 18.32 333 TYR B O 1
ATOM 1176 N N . ALA B 1 46 ? 0.133 12.363 5.433 1.00 16.41 334 ALA B N 1
ATOM 1177 C CA . ALA B 1 46 ? 1.337 12.696 4.640 1.00 17.16 334 ALA B CA 1
ATOM 1178 C C . ALA B 1 46 ? 2.465 11.740 5.033 1.00 17.29 334 ALA B C 1
ATOM 1179 O O . ALA B 1 46 ? 3.157 11.253 4.128 1.00 17.93 334 ALA B O 1
ATOM 1181 N N . GLN B 1 47 ? 2.588 11.449 6.334 1.00 16.76 335 GLN B N 1
ATOM 1182 C CA . GLN B 1 47 ? 3.656 10.556 6.867 1.00 17.69 335 GLN B CA 1
ATOM 1183 C C . GLN B 1 47 ? 3.395 9.104 6.446 1.00 17.70 335 GLN B C 1
ATOM 1184 O O . GLN B 1 47 ? 4.385 8.319 6.416 1.00 18.61 335 GLN B O 1
ATOM 1190 N N . ALA B 1 48 ? 2.135 8.765 6.132 1.00 17.05 336 ALA B N 1
ATOM 1191 C CA . ALA B 1 48 ? 1.770 7.415 5.632 1.00 18.53 336 ALA B CA 1
ATOM 1192 C C . ALA B 1 48 ? 1.847 7.379 4.095 1.00 19.54 336 ALA B C 1
ATOM 1193 O O . ALA B 1 48 ? 1.537 6.318 3.513 1.00 21.30 336 ALA B O 1
ATOM 1195 N N . GLY B 1 49 ? 2.232 8.498 3.465 1.00 19.43 337 GLY B N 1
ATOM 1196 C CA . GLY B 1 49 ? 2.444 8.528 2.005 1.00 20.31 337 GLY B CA 1
ATOM 1197 C C . GLY B 1 49 ? 1.221 8.951 1.214 1.00 19.90 337 GLY B C 1
ATOM 1198 O O . GLY B 1 49 ? 1.201 8.688 -0.012 1.00 20.39 337 GLY B O 1
ATOM 1199 N N . ILE B 1 50 ? 0.251 9.605 1.858 1.00 26.87 338 ILE B N 1
ATOM 1200 C CA . ILE B 1 50 ? -0.979 10.057 1.142 1.00 26.65 338 ILE B CA 1
ATOM 1201 C C . ILE B 1 50 ? -1.230 11.534 1.444 1.00 25.43 338 ILE B C 1
ATOM 1202 O O . ILE B 1 50 ? -1.389 11.892 2.636 1.00 26.44 338 ILE B O 1
ATOM 1207 N N . SER B 1 51 ? -1.252 12.379 0.418 1.00 24.10 339 SER B N 1
ATOM 1208 C CA . SER B 1 51 ? -1.551 13.793 0.734 1.00 23.45 339 SER B CA 1
ATOM 1209 C C . SER B 1 51 ? -3.071 13.999 0.690 1.00 21.68 339 SER B C 1
ATOM 1210 O O . SER B 1 51 ? -3.736 13.508 -0.244 1.00 21.67 339 SER B O 1
ATOM 1213 N N . ILE B 1 52 ? -3.594 14.649 1.721 1.00 20.35 340 ILE B N 1
ATOM 1214 C CA . ILE B 1 52 ? -5.035 15.002 1.799 1.00 19.47 340 ILE B CA 1
ATOM 1215 C C . ILE B 1 52 ? -5.080 16.520 1.912 1.00 19.86 340 ILE B C 1
ATOM 1216 O O . ILE B 1 52 ? -4.067 17.135 2.242 1.00 19.37 340 ILE B O 1
ATOM 1221 N N . PRO B 1 53 ? -6.233 17.168 1.641 1.00 20.48 341 PRO B N 1
ATOM 1222 C CA . PRO B 1 53 ? -6.335 18.625 1.750 1.00 21.48 341 PRO B CA 1
ATOM 1223 C C . PRO B 1 53 ? -5.976 19.130 3.154 1.00 21.46 341 PRO B C 1
ATOM 1224 O O . PRO B 1 53 ? -6.107 18.382 4.125 1.00 20.53 341 PRO B O 1
ATOM 1228 N N . ARG B 1 54 ? -5.572 20.398 3.230 1.00 22.60 342 ARG B N 1
ATOM 1229 C CA . ARG B 1 54 ? -5.099 20.999 4.499 1.00 23.39 342 ARG B CA 1
ATOM 1230 C C . ARG B 1 54 ? -6.264 21.305 5.449 1.00 23.28 342 ARG B C 1
ATOM 1231 O O . ARG B 1 54 ? -6.025 21.263 6.679 1.00 22.83 342 ARG B O 1
ATOM 1239 N N . THR B 1 55 ? -7.461 21.576 4.914 1.00 23.22 343 THR B N 1
ATOM 1240 C CA . THR B 1 55 ? -8.613 21.989 5.770 1.00 23.90 343 THR B CA 1
ATOM 1241 C C . THR B 1 55 ? -9.545 20.800 6.026 1.00 22.74 343 THR B C 1
ATOM 1242 O O . THR B 1 55 ? -9.572 19.877 5.196 1.00 21.19 343 THR B O 1
ATOM 1246 N N . ALA B 1 56 ? -10.241 20.814 7.165 1.00 23.07 344 ALA B N 1
ATOM 1247 C CA . ALA B 1 56 ? -11.232 19.755 7.487 1.00 22.57 344 ALA B CA 1
ATOM 1248 C C . ALA B 1 56 ? -12.300 19.707 6.386 1.00 22.78 344 ALA B C 1
ATOM 1249 O O . ALA B 1 56 ? -12.698 18.606 5.974 1.00 22.23 344 ALA B O 1
ATOM 1251 N N . GLY B 1 57 ? -12.740 20.880 5.929 1.00 24.12 345 GLY B N 1
ATOM 1252 C CA . GLY B 1 57 ? -13.742 20.982 4.852 1.00 24.68 345 GLY B CA 1
ATOM 1253 C C . GLY B 1 57 ? -13.260 20.299 3.588 1.00 23.95 345 GLY B C 1
ATOM 1254 O O . GLY B 1 57 ? -14.059 19.582 2.964 1.00 24.22 345 GLY B O 1
ATOM 1255 N N . GLY B 1 58 ? -11.993 20.495 3.222 1.00 23.44 346 GLY B N 1
ATOM 1256 C CA . GLY B 1 58 ? -11.456 19.824 2.022 1.00 22.74 346 GLY B CA 1
ATOM 1257 C C . GLY B 1 58 ? -11.317 18.326 2.246 1.00 21.42 346 GLY B C 1
ATOM 1258 O O . GLY B 1 58 ? -11.580 17.546 1.315 1.00 20.88 346 GLY B O 1
ATOM 1259 N N . GLN B 1 59 ? -10.960 17.931 3.468 1.00 20.53 347 GLN B N 1
ATOM 1260 C CA . GLN B 1 59 ? -10.752 16.492 3.784 1.00 19.44 347 GLN B CA 1
ATOM 1261 C C . GLN B 1 59 ? -12.085 15.748 3.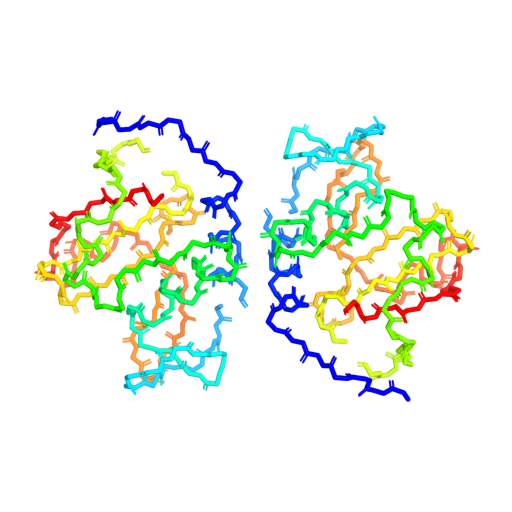653 1.00 19.44 347 GLN B C 1
ATOM 1262 O O . GLN B 1 59 ? -12.050 14.556 3.337 1.00 19.41 347 GLN B O 1
ATOM 1268 N N . ALA B 1 60 ? -13.203 16.466 3.797 1.00 20.42 348 ALA B N 1
ATOM 1269 C CA . ALA B 1 60 ? -14.561 15.877 3.719 1.00 21.12 348 ALA B CA 1
ATOM 1270 C C . ALA B 1 60 ? -14.847 15.327 2.313 1.00 22.01 348 ALA B C 1
ATOM 1271 O O . ALA B 1 60 ? -15.714 14.449 2.190 1.00 22.97 348 ALA B O 1
ATOM 1273 N N . SER B 1 61 ? -14.127 15.797 1.297 1.00 22.37 349 SER B N 1
ATOM 1274 C CA . SER B 1 61 ? -14.466 15.378 -0.086 1.00 23.28 349 SER B CA 1
ATOM 1275 C C . SER B 1 61 ? -13.537 14.267 -0.600 1.00 22.32 349 SER B C 1
ATOM 1276 O O . SER B 1 61 ? -13.860 13.684 -1.650 1.00 22.71 349 SER B O 1
ATOM 1279 N N . VAL B 1 62 ? -12.432 13.978 0.085 1.00 21.56 350 VAL B N 1
ATOM 1280 C CA . VAL B 1 62 ? -11.489 12.987 -0.513 1.00 21.56 350 VAL B CA 1
ATOM 1281 C C . VAL B 1 62 ? -11.800 11.564 -0.033 1.00 20.88 350 VAL B C 1
ATOM 1282 O O . VAL B 1 62 ? -12.580 11.376 0.924 1.00 20.20 350 VAL B O 1
ATOM 1286 N N . GLY B 1 63 ? -11.238 10.591 -0.739 1.00 21.03 351 GLY B N 1
ATOM 1287 C CA . GLY B 1 63 ? -11.452 9.170 -0.424 1.00 21.15 351 GLY B CA 1
ATOM 1288 C C . GLY B 1 63 ? -12.886 8.722 -0.652 1.00 21.67 351 GLY B C 1
ATOM 1289 O O . GLY B 1 63 ? -13.641 9.404 -1.394 1.00 21.92 351 GLY B O 1
ATOM 1290 N N . SER B 1 64 ? -13.239 7.615 0.000 1.00 21.86 352 SER B N 1
ATOM 1291 C CA . SER B 1 64 ? -14.547 6.932 -0.122 1.00 22.73 352 SER B CA 1
ATOM 1292 C C . SER B 1 64 ? -15.408 7.194 1.117 1.00 22.46 352 SER B C 1
ATOM 1293 O O . SER B 1 64 ? -14.854 7.280 2.236 1.00 21.96 352 SER B O 1
ATOM 1296 N N . ALA B 1 65 ? -16.717 7.304 0.909 1.00 23.05 353 ALA B N 1
ATOM 1297 C CA . ALA B 1 65 ? -17.683 7.478 2.012 1.00 23.00 353 ALA B CA 1
ATOM 1298 C C . ALA B 1 65 ? -17.682 6.204 2.857 1.00 23.15 353 ALA B C 1
ATOM 1299 O O . ALA B 1 65 ? -17.594 5.101 2.282 1.00 23.32 353 ALA B O 1
ATOM 1301 N N . VAL B 1 66 ? -17.745 6.370 4.175 1.00 23.26 354 VAL B N 1
ATOM 1302 C CA . VAL B 1 66 ? -17.818 5.226 5.126 1.00 23.61 354 VAL B CA 1
ATOM 1303 C C . VAL B 1 66 ? -19.090 5.397 5.964 1.00 24.09 354 VAL B C 1
ATOM 1304 O O . VAL B 1 66 ? -19.393 6.543 6.329 1.00 23.69 354 VAL B O 1
ATOM 1308 N N . SER B 1 67 ? -19.807 4.310 6.243 1.00 25.15 355 SER B N 1
ATOM 1309 C CA . SER B 1 67 ? -20.961 4.416 7.173 1.00 26.35 355 SER B CA 1
ATOM 1310 C C . SER B 1 67 ? -20.435 4.243 8.606 1.00 25.45 355 SER B C 1
ATOM 1311 O O . SER B 1 67 ? -19.422 3.528 8.802 1.00 24.88 355 SER B O 1
ATOM 1314 N N . TYR B 1 68 ? -21.106 4.874 9.569 1.00 25.17 356 TYR B N 1
ATOM 1315 C CA . TYR B 1 68 ? -20.662 4.912 10.985 1.00 24.47 356 TYR B CA 1
ATOM 1316 C C . TYR B 1 68 ? -20.263 3.525 11.516 1.00 24.46 356 TYR B C 1
ATOM 1317 O O . TYR B 1 68 ? -19.157 3.394 12.073 1.00 22.99 356 TYR B O 1
ATOM 1326 N N . GLY B 1 69 ? -21.132 2.528 11.357 1.00 25.35 357 GLY B N 1
ATOM 1327 C CA . GLY B 1 69 ? -20.858 1.180 11.897 1.00 26.49 357 GLY B CA 1
ATOM 1328 C C . GLY B 1 69 ? -19.692 0.482 11.211 1.00 26.34 357 GLY B C 1
ATOM 1329 O O . GLY B 1 69 ? -19.279 -0.565 11.718 1.00 26.98 357 GLY B O 1
ATOM 1330 N N . ASN B 1 70 ? -19.181 1.029 10.102 1.00 25.97 358 ASN B N 1
ATOM 1331 C CA . ASN B 1 70 ? -18.072 0.366 9.357 1.00 26.49 358 ASN B CA 1
ATOM 1332 C C . ASN B 1 70 ? -16.750 1.093 9.566 1.00 24.94 358 ASN B C 1
ATOM 1333 O O . ASN B 1 70 ? -15.758 0.740 8.943 1.00 24.85 358 ASN B O 1
ATOM 1346 N N . GLN B 1 72 ? -13.182 2.165 10.512 1.00 22.66 360 GLN B N 1
ATOM 1347 C CA . GLN B 1 72 ? -11.960 1.423 10.772 1.00 23.13 360 GLN B CA 1
ATOM 1348 C C . GLN B 1 72 ? -10.859 2.432 11.081 1.00 21.70 360 GLN B C 1
ATOM 1349 O O . GLN B 1 72 ? -10.954 3.595 10.692 1.00 20.06 360 GLN B O 1
ATOM 1355 N N . PRO B 1 73 ? -9.799 2.038 11.816 1.00 21.87 361 PRO B N 1
ATOM 1356 C CA . PRO B 1 73 ? -8.695 2.948 12.105 1.00 21.16 361 PRO B CA 1
ATOM 1357 C C . PRO B 1 73 ? -8.193 3.660 10.840 1.00 20.57 361 PRO B C 1
ATOM 1358 O O . PRO B 1 73 ? -7.940 2.992 9.848 1.00 20.65 361 PRO B O 1
ATOM 1362 N N . GLY B 1 74 ? -8.104 4.992 10.913 1.00 19.78 362 GLY B N 1
ATOM 1363 C CA . GLY B 1 74 ? -7.617 5.840 9.808 1.00 19.67 362 GLY B CA 1
ATOM 1364 C C . GLY B 1 74 ? -8.723 6.649 9.173 1.00 19.30 362 GLY B C 1
ATOM 1365 O O . GLY B 1 74 ? -8.401 7.616 8.467 1.00 19.23 362 GLY B O 1
ATOM 1366 N N . ASP B 1 75 ? -9.984 6.284 9.431 1.00 19.86 363 ASP B N 1
ATOM 1367 C CA . ASP B 1 75 ? -11.128 7.013 8.831 1.00 19.67 363 ASP B CA 1
ATOM 1368 C C . ASP B 1 75 ? -11.137 8.452 9.352 1.00 19.05 363 ASP B C 1
ATOM 1369 O O . ASP B 1 75 ? -10.867 8.656 10.536 1.00 18.84 363 ASP B O 1
ATOM 1374 N N . LEU B 1 76 ? -11.376 9.401 8.448 1.00 18.76 364 LEU B N 1
ATOM 1375 C CA . LEU B 1 76 ? -11.444 10.838 8.804 1.00 18.81 364 LEU B CA 1
ATOM 1376 C C . LEU B 1 76 ? -12.896 11.189 9.115 1.00 18.92 364 LEU B C 1
ATOM 1377 O O . LEU B 1 76 ? -13.756 10.946 8.252 1.00 19.02 364 LEU B O 1
ATOM 1382 N N . ILE B 1 77 ? -13.137 11.703 10.317 1.00 18.82 365 ILE B N 1
ATOM 1383 C CA . ILE B 1 77 ? -14.498 12.106 10.765 1.00 19.25 365 ILE B CA 1
ATOM 1384 C C . ILE B 1 77 ? -14.546 13.628 10.708 1.00 19.75 365 ILE B C 1
ATOM 1385 O O . ILE B 1 77 ? -13.799 14.271 11.472 1.00 20.08 365 ILE B O 1
ATOM 1390 N N . VAL B 1 78 ? -15.390 14.170 9.837 1.00 18.55 366 VAL B N 1
ATOM 1391 C CA . VAL B 1 78 ? -15.501 15.645 9.696 1.00 19.01 366 VAL B CA 1
ATOM 1392 C C . VAL B 1 78 ? -16.762 16.069 10.434 1.00 19.45 366 VAL B C 1
ATOM 1393 O O . VAL B 1 78 ? -17.811 15.397 10.283 1.00 19.84 366 VAL B O 1
ATOM 1397 N N . TRP B 1 79 ? -16.636 17.148 11.194 1.00 19.82 367 TRP B N 1
ATOM 1398 C CA . TRP B 1 79 ? -17.724 17.626 12.081 1.00 20.26 367 TRP B CA 1
ATOM 1399 C C . TRP B 1 79 ? -18.303 18.945 11.583 1.00 21.58 367 TRP B C 1
ATOM 1400 O O . TRP B 1 79 ? -17.522 19.871 11.300 1.00 21.87 367 TRP B O 1
ATOM 1411 N N . SER B 1 80 ? -19.632 19.011 11.559 1.00 22.45 368 SER B N 1
ATOM 1412 C CA . SER B 1 80 ? -20.374 20.249 11.219 1.00 24.28 368 SER B CA 1
ATOM 1413 C C . SER B 1 80 ? -19.747 20.959 10.012 1.00 25.07 368 SER B C 1
ATOM 1414 O O . SER B 1 80 ? -19.410 22.158 10.128 1.00 25.61 368 SER B O 1
ATOM 1417 N N . GLY B 1 81 ? -19.604 20.232 8.899 1.00 25.38 369 GLY B N 1
ATOM 1418 C CA . GLY B 1 81 ? -19.137 20.807 7.619 1.00 26.39 369 GLY B CA 1
ATOM 1419 C C . GLY B 1 81 ? -17.732 21.397 7.665 1.00 26.47 369 GLY B C 1
ATOM 1420 O O . GLY B 1 81 ? -17.480 22.322 6.872 1.00 28.46 369 GLY B O 1
ATOM 1421 N N . GLY B 1 82 ? -16.863 20.941 8.574 1.00 24.98 370 GLY B N 1
ATOM 1422 C CA . GLY B 1 82 ? -15.470 21.443 8.588 1.00 24.39 370 GLY B CA 1
ATOM 1423 C C . GLY B 1 82 ? -15.099 22.199 9.852 1.00 24.44 370 GLY B C 1
ATOM 1424 O O . GLY B 1 82 ? -13.957 22.707 9.907 1.00 25.10 370 GLY B O 1
ATOM 1425 N N . ALA B 1 83 ? -16.006 22.260 10.832 1.00 23.82 371 ALA B N 1
ATOM 1426 C CA . ALA B 1 83 ? -15.731 22.946 12.114 1.00 23.90 371 ALA B CA 1
ATOM 1427 C C . ALA B 1 83 ? -14.639 22.181 12.866 1.00 22.70 371 ALA B C 1
ATOM 1428 O O . ALA B 1 83 ? -13.917 22.801 13.674 1.00 22.37 371 ALA B O 1
ATOM 1430 N N . HIS B 1 84 ? -14.538 20.876 12.601 1.00 21.80 372 HIS B N 1
ATOM 1431 C CA . HIS B 1 84 ? -13.539 20.030 13.296 1.00 20.76 372 HIS B CA 1
ATOM 1432 C C . HIS B 1 84 ? -13.326 18.743 12.494 1.00 19.92 372 HIS B C 1
ATOM 1433 O O . HIS B 1 84 ? -14.198 18.386 11.660 1.00 19.49 372 HIS B O 1
ATOM 1440 N N . VAL B 1 85 ? -12.174 18.110 12.709 1.00 18.80 373 VAL B N 1
ATOM 1441 C CA . VAL B 1 85 ? -11.878 16.808 12.054 1.00 18.30 373 VAL B CA 1
ATOM 1442 C C . VAL B 1 85 ? -11.083 15.968 13.054 1.00 17.77 373 VAL B C 1
ATOM 1443 O O . VAL B 1 85 ? -10.275 16.538 13.833 1.00 17.28 373 VAL B O 1
ATOM 1447 N N . SER B 1 86 ? -11.371 14.674 13.065 1.00 17.80 374 SER B N 1
ATOM 1448 C CA . SER B 1 86 ? -10.673 13.709 13.946 1.00 17.56 374 SER B CA 1
ATOM 1449 C C . SER B 1 86 ? -10.338 12.473 13.122 1.00 17.82 374 SER B C 1
ATOM 1450 O O . SER B 1 86 ? -10.834 12.370 11.984 1.00 18.14 374 SER B O 1
ATOM 1453 N N . ILE B 1 87 ? -9.486 11.605 13.662 1.00 17.70 375 ILE B N 1
ATOM 1454 C CA . ILE B 1 87 ? -9.142 10.350 12.949 1.00 17.73 375 ILE B CA 1
ATOM 1455 C C . ILE B 1 87 ? -9.498 9.175 13.867 1.00 17.92 375 ILE B C 1
ATOM 1456 O O . ILE B 1 87 ? -9.104 9.189 15.057 1.00 17.48 375 ILE B O 1
ATOM 1461 N N . TYR B 1 88 ? -10.314 8.254 13.346 1.00 17.89 376 TYR B N 1
ATOM 1462 C CA . TYR B 1 88 ? -10.772 7.084 14.127 1.00 18.17 376 TYR B CA 1
ATOM 1463 C C . TYR B 1 88 ? -9.576 6.177 14.408 1.00 18.63 376 TYR B C 1
ATOM 1464 O O . TYR B 1 88 ? -8.765 5.967 13.498 1.00 18.87 376 TYR B O 1
ATOM 1473 N N . VAL B 1 89 ? -9.435 5.714 15.654 1.00 18.67 377 VAL B N 1
ATOM 1474 C CA . VAL B 1 89 ? -8.307 4.791 15.991 1.00 19.47 377 VAL B CA 1
ATOM 1475 C C . VAL B 1 89 ? -8.839 3.465 16.556 1.00 20.42 377 VAL B C 1
ATOM 1476 O O . VAL B 1 89 ? -8.029 2.701 17.079 1.00 21.81 377 VAL B O 1
ATOM 1480 N N . GLY B 1 90 ? -10.137 3.186 16.417 1.00 20.54 378 GLY B N 1
ATOM 1481 C CA . GLY B 1 90 ? -10.709 1.925 16.931 1.00 21.59 378 GLY B CA 1
ATOM 1482 C C . GLY B 1 90 ? -11.288 2.040 18.334 1.00 21.82 378 GLY B C 1
ATOM 1483 O O . GLY B 1 90 ? -11.029 3.053 19.026 1.00 21.26 378 GLY B O 1
ATOM 1484 N N . GLY B 1 91 ? -12.088 1.041 18.718 1.00 22.55 379 GLY B N 1
ATOM 1485 C CA . GLY B 1 91 ? -12.700 0.971 20.057 1.00 23.26 379 GLY B CA 1
ATOM 1486 C C . GLY B 1 91 ? -13.564 2.179 20.376 1.00 22.40 379 GLY B C 1
ATOM 1487 O O . GLY B 1 91 ? -13.644 2.529 21.562 1.00 22.56 379 GLY B O 1
ATOM 1488 N N . GLY B 1 92 ? -14.176 2.795 19.357 1.00 22.25 380 GLY B N 1
ATOM 1489 C CA . GLY B 1 92 ? -15.069 3.962 19.545 1.00 21.56 380 GLY B CA 1
ATOM 1490 C C . GLY B 1 92 ? -14.312 5.240 19.881 1.00 20.76 380 GLY B C 1
ATOM 1491 O O . GLY B 1 92 ? -14.972 6.257 20.222 1.00 20.45 380 GLY B O 1
ATOM 1492 N N . GLN B 1 93 ? -12.987 5.213 19.727 1.00 20.50 381 GLN B N 1
ATOM 1493 C CA . GLN B 1 93 ? -12.099 6.358 20.055 1.00 20.17 381 GLN B CA 1
ATOM 1494 C C . GLN B 1 93 ? -11.601 7.055 18.789 1.00 19.19 381 GLN B C 1
ATOM 14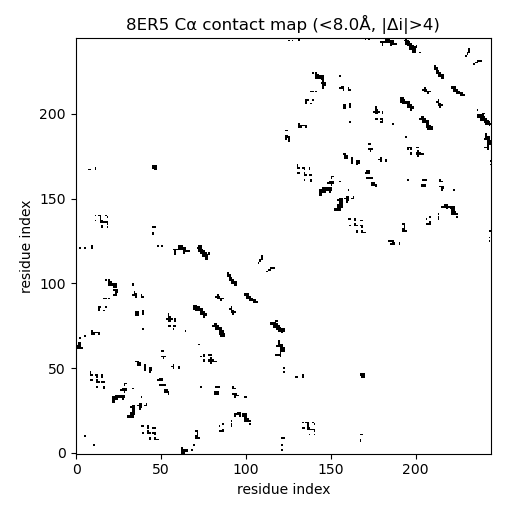95 O O . GLN B 1 93 ? -11.437 6.441 17.735 1.00 18.50 381 GLN B O 1
ATOM 1509 N N . VAL B 1 95 ? -8.605 10.242 17.638 1.00 16.62 383 VAL B N 1
ATOM 1510 C CA . VAL B 1 95 ? -7.502 11.104 18.009 1.00 16.37 383 VAL B CA 1
ATOM 1511 C C . VAL B 1 95 ? -7.747 12.452 17.337 1.00 16.06 383 VAL B C 1
ATOM 1512 O O . VAL B 1 95 ? -8.146 12.474 16.156 1.00 15.75 383 VAL B O 1
ATOM 1516 N N . HIS B 1 96 ? -7.500 13.538 18.063 1.00 16.33 384 HIS B N 1
ATOM 1517 C CA . HIS B 1 96 ? -7.787 14.873 17.496 1.00 16.77 384 HIS B CA 1
ATOM 1518 C C . HIS B 1 96 ? -7.071 15.950 18.304 1.00 17.29 384 HIS B C 1
ATOM 1519 O O . HIS B 1 96 ? -6.753 15.708 19.495 1.00 17.18 384 HIS B O 1
ATOM 1526 N N . ALA B 1 97 ? -6.723 17.031 17.615 1.00 18.29 385 ALA B N 1
ATOM 1527 C CA . ALA B 1 97 ? -6.102 18.222 18.232 1.00 19.33 385 ALA B CA 1
ATOM 1528 C C . ALA B 1 97 ? -7.273 19.084 18.689 1.00 20.26 385 ALA B C 1
ATOM 1529 O O . ALA B 1 97 ? -8.050 19.516 17.828 1.00 20.82 385 ALA B O 1
ATOM 1531 N N . THR B 1 98 ? -7.387 19.273 19.995 1.00 20.96 386 THR B N 1
ATOM 1532 C CA . THR B 1 98 ? -8.545 19.962 20.615 1.00 21.50 386 THR B CA 1
ATOM 1533 C C . THR B 1 98 ? -8.310 21.471 20.757 1.00 21.51 386 THR B C 1
ATOM 1534 O O . THR B 1 98 ? -8.874 22.248 19.951 1.00 21.29 386 THR B O 1
ATOM 1538 N N . ASN B 1 99 ? -7.540 21.851 21.776 1.00 20.62 387 ASN B N 1
ATOM 1539 C CA . ASN B 1 99 ? -7.256 23.270 22.103 1.00 20.74 387 ASN B CA 1
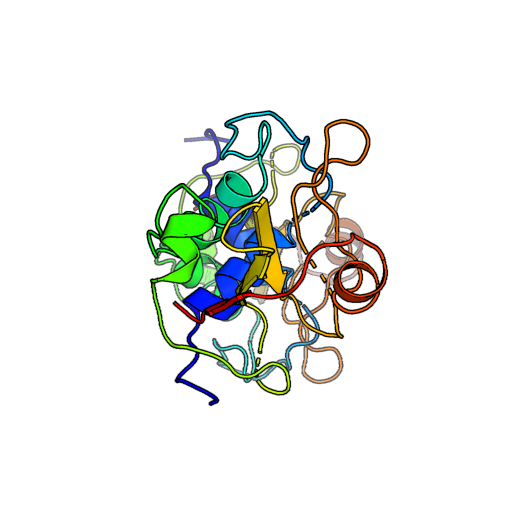ATOM 1540 C C . ASN B 1 99 ? -5.918 23.308 22.837 1.00 20.10 387 ASN B C 1
ATOM 1541 O O . ASN B 1 99 ? -5.406 22.260 23.225 1.00 19.41 387 ASN B O 1
ATOM 1546 N N . PRO B 1 100 ? -5.307 24.489 23.061 1.00 20.36 388 PRO B N 1
ATOM 1547 C CA . PRO B 1 100 ? -4.011 24.556 23.743 1.00 20.39 388 PRO B CA 1
ATOM 1548 C C . PRO B 1 100 ? -4.010 23.934 25.152 1.00 20.16 388 PRO B C 1
ATOM 1549 O O . PRO B 1 100 ? -2.968 23.470 25.568 1.00 20.29 388 PRO B O 1
ATOM 1553 N N . SER B 1 101 ? -5.156 23.913 25.833 1.00 20.09 389 SER B N 1
ATOM 1554 C CA . SER B 1 101 ? -5.207 23.374 27.217 1.00 20.65 389 SER B CA 1
ATOM 1555 C C . SER B 1 101 ? -5.013 21.859 27.240 1.00 19.98 389 SER B C 1
ATOM 1556 O O . SER B 1 101 ? -4.487 21.384 28.243 1.00 20.08 389 SER B O 1
ATOM 1559 N N . THR B 1 102 ? -5.406 21.140 26.182 1.00 19.52 390 THR B N 1
ATOM 1560 C CA . THR B 1 102 ? -5.334 19.659 26.262 1.00 19.36 390 THR B CA 1
ATOM 1561 C C . THR B 1 102 ? -4.496 19.052 25.135 1.00 18.68 390 THR B C 1
ATOM 1562 O O . THR B 1 102 ? -4.161 17.876 25.285 1.00 18.98 390 THR B O 1
ATOM 1566 N N . GLY B 1 103 ? -4.189 19.804 24.071 1.00 18.02 391 GLY B N 1
ATOM 1567 C CA . GLY B 1 103 ? -3.318 19.302 22.993 1.00 17.82 391 GLY B CA 1
ATOM 1568 C C . GLY B 1 103 ? -3.939 18.159 22.201 1.00 17.57 391 GLY B C 1
ATOM 1569 O O . GLY B 1 103 ? -5.185 18.149 21.992 1.00 17.23 391 GLY B O 1
ATOM 1570 N N . VAL B 1 104 ? -3.106 17.222 21.747 1.00 17.51 392 VAL B N 1
ATOM 1571 C CA . VAL B 1 104 ? -3.624 16.086 20.926 1.00 17.43 392 VAL B CA 1
ATOM 1572 C C . VAL B 1 104 ? -4.031 14.975 21.896 1.00 17.70 392 VAL B C 1
ATOM 1573 O O . VAL B 1 104 ? -3.162 14.547 22.686 1.00 17.88 392 VAL B O 1
ATOM 1577 N N . ILE B 1 105 ? -5.281 14.512 21.800 1.00 17.77 393 ILE B N 1
ATOM 1578 C CA . ILE B 1 105 ? -5.809 13.490 22.748 1.00 18.74 393 ILE B CA 1
ATOM 1579 C C . ILE B 1 105 ? -6.558 12.400 21.997 1.00 19.36 393 ILE B C 1
ATOM 1580 O O . ILE B 1 105 ? -6.861 12.569 20.794 1.00 18.55 393 ILE B O 1
ATOM 1585 N N . THR B 1 106 ? -6.844 11.330 22.731 1.00 16.38 394 THR B N 1
ATOM 1586 C CA . THR B 1 106 ? -7.768 10.264 22.282 1.00 17.20 394 THR B CA 1
ATOM 1587 C C . THR B 1 106 ? -9.031 10.421 23.133 1.00 17.09 394 THR B C 1
ATOM 1588 O O . THR B 1 106 ? -8.894 10.640 24.359 1.00 17.51 394 THR B O 1
ATOM 1592 N N . SER B 1 107 ? -10.204 10.419 22.503 1.00 17.16 395 SER B N 1
ATOM 1593 C CA . SER B 1 107 ? -11.481 10.504 23.258 1.00 17.33 395 SER B CA 1
ATOM 1594 C C . SER B 1 107 ? -12.608 9.882 22.434 1.00 17.67 395 SER B C 1
ATOM 1595 O O . SER B 1 107 ? -12.407 9.631 21.209 1.00 16.69 395 SER B O 1
ATOM 1598 N N . SER B 1 108 ? -13.745 9.659 23.101 1.00 16.79 396 SER B N 1
ATOM 1599 C CA . SER B 1 108 ? -14.941 8.981 22.550 1.00 18.00 396 SER B CA 1
ATOM 1600 C C . SER B 1 108 ? -15.587 9.760 21.403 1.00 17.57 396 SER B C 1
ATOM 1601 O O . SER B 1 108 ? -15.866 10.977 21.578 1.00 17.97 396 SER B O 1
ATOM 1604 N N . VAL B 1 109 ? -15.827 9.070 20.282 1.00 17.63 397 VAL B N 1
ATOM 1605 C CA . VAL B 1 109 ? -16.618 9.652 19.162 1.00 17.74 397 VAL B CA 1
ATOM 1606 C C . VAL B 1 109 ? -18.020 9.985 19.704 1.00 17.91 397 VAL B C 1
ATOM 1607 O O . VAL B 1 109 ? -18.487 11.120 19.499 1.00 17.79 397 VAL B O 1
ATOM 1611 N N A SER B 1 110 ? -18.636 9.028 20.404 0.60 18.54 398 SER B N 1
ATOM 1612 N N B SER B 1 110 ? -18.638 9.034 20.417 0.40 18.57 398 SER B N 1
ATOM 1613 C CA A SER B 1 110 ? -20.005 9.184 20.965 0.60 19.70 398 SER B CA 1
ATOM 1614 C CA B SER B 1 110 ? -20.019 9.198 20.951 0.40 19.61 398 SER B CA 1
ATOM 1615 C C A SER B 1 110 ? -20.097 10.406 21.892 0.60 19.17 398 SER B C 1
ATOM 1616 C C B SER B 1 110 ? -20.109 10.401 21.902 0.40 19.18 398 SER B C 1
ATOM 1617 O O A SER B 1 110 ? -21.058 11.183 21.738 0.60 19.32 398 SER B O 1
ATOM 1618 O O B SER B 1 110 ? -21.087 11.163 21.776 0.40 19.43 398 SER B O 1
ATOM 1623 N N . PHE B 1 111 ? -19.153 10.560 22.827 1.00 18.67 399 PHE B N 1
ATOM 1624 C CA . PHE B 1 111 ? -19.193 11.715 23.767 1.00 18.62 399 PHE B CA 1
ATOM 1625 C C . PHE B 1 111 ? -19.177 13.027 22.973 1.00 17.71 399 PHE B C 1
ATOM 1626 O O . PHE B 1 111 ? -19.921 13.962 23.320 1.00 17.58 399 PHE B O 1
ATOM 1634 N N . TRP B 1 112 ? -18.336 13.095 21.940 1.00 17.71 400 TRP B N 1
ATOM 1635 C CA . TRP B 1 112 ? -18.212 14.334 21.127 1.00 17.53 400 TRP B CA 1
ATOM 1636 C C . TRP B 1 112 ? -19.511 14.563 20.341 1.00 18.36 400 TRP B C 1
ATOM 1637 O O . TRP B 1 112 ? -20.024 15.686 20.340 1.00 18.86 400 TRP B O 1
ATOM 1648 N N . SER B 1 113 ? -20.034 13.517 19.719 1.00 18.81 401 SER B N 1
ATOM 1649 C CA . SER B 1 113 ? -21.285 13.658 18.936 1.00 20.24 401 SER B CA 1
ATOM 1650 C C . SER B 1 113 ? -22.452 14.070 19.855 1.00 21.28 401 SER B C 1
ATOM 1651 O O . SER B 1 113 ? -23.229 14.950 19.461 1.00 22.31 401 SER B O 1
ATOM 1654 N N . ASN B 1 114 ? -22.551 13.480 21.049 1.00 21.22 402 ASN B N 1
ATOM 1655 C CA . ASN B 1 114 ? -23.709 13.759 21.943 1.00 23.84 402 ASN B CA 1
ATOM 1656 C C . ASN B 1 114 ? -23.606 15.123 22.645 1.00 23.77 402 ASN B C 1
ATOM 1657 O O . ASN B 1 114 ? -24.673 15.713 22.884 1.00 25.90 402 ASN B O 1
ATOM 1662 N N . ASN B 1 115 ? -22.400 15.653 22.877 1.00 21.85 403 ASN B N 1
ATOM 1663 C CA . ASN B 1 115 ? -22.288 16.803 23.822 1.00 22.74 403 ASN B CA 1
ATOM 1664 C C . ASN B 1 115 ? -21.545 18.024 23.273 1.00 22.74 403 ASN B C 1
ATOM 1665 O O . ASN B 1 115 ? -21.576 19.071 23.971 1.00 22.73 403 ASN B O 1
ATOM 1670 N N . SER B 1 116 ? -20.893 17.915 22.115 1.00 22.30 404 SER B N 1
ATOM 1671 C CA . SER B 1 116 ? -20.070 19.044 21.603 1.00 22.26 404 SER B CA 1
ATOM 1672 C C . SER B 1 116 ? -20.932 20.051 20.845 1.00 24.19 404 SER B C 1
ATOM 1673 O O . SER B 1 116 ? -20.422 21.128 20.555 1.00 24.81 404 SER B O 1
ATOM 1676 N N . GLY B 1 117 ? -22.179 19.689 20.525 1.00 24.89 405 GLY B N 1
ATOM 1677 C CA . GLY B 1 117 ? -23.048 20.540 19.689 1.00 26.47 405 GLY B CA 1
ATOM 1678 C C . GLY B 1 117 ? -22.749 20.330 18.211 1.00 25.79 405 GLY B C 1
ATOM 1679 O O . GLY B 1 117 ? -23.510 20.853 17.376 1.00 27.87 405 GLY B O 1
ATOM 1680 N N . GLN B 1 118 ? -21.684 19.576 17.899 1.00 24.84 406 GLN B N 1
ATOM 1681 C CA . GLN B 1 118 ? -21.285 19.273 16.501 1.00 24.29 406 GLN B CA 1
ATOM 1682 C C . GLN B 1 118 ? -21.848 17.912 16.086 1.00 24.01 406 GLN B C 1
ATOM 1683 O O . GLN B 1 118 ? -22.140 17.075 16.962 1.00 24.42 406 GLN B O 1
ATOM 1689 N N A SER B 1 119 ? -21.987 17.710 14.774 0.60 24.18 407 SER B N 1
ATOM 1690 N N B SER B 1 119 ? -21.995 17.702 14.778 0.40 24.01 407 SER B N 1
ATOM 1691 C CA A SER B 1 119 ? -22.509 16.440 14.209 0.60 24.40 407 SER B CA 1
ATOM 1692 C CA B SER B 1 119 ? -22.499 16.408 14.254 0.40 23.96 407 SER B CA 1
ATOM 1693 C C A SER B 1 119 ? -21.541 15.931 13.143 0.60 23.08 407 SER B C 1
ATOM 1694 C C B SER B 1 119 ? -21.569 15.930 13.140 0.40 22.96 407 SER B C 1
ATOM 1695 O O A SER B 1 119 ? -20.851 16.761 12.532 0.60 23.05 407 SER B O 1
ATOM 1696 O O B SER B 1 119 ? -20.935 16.783 12.496 0.40 23.01 407 SER B O 1
ATOM 1701 N N . ILE B 1 120 ? -21.489 14.613 12.947 1.00 22.49 408 ILE B N 1
ATOM 1702 C CA . ILE B 1 120 ? -20.639 14.029 11.876 1.00 21.74 408 ILE B CA 1
ATOM 1703 C C . ILE B 1 120 ? -21.301 14.366 10.535 1.00 23.33 408 ILE B C 1
ATOM 1704 O O . ILE B 1 120 ? -22.487 13.971 10.347 1.00 22.63 408 ILE B O 1
ATOM 1709 N N . THR B 1 121 ? -20.577 15.055 9.649 1.00 23.10 409 THR B N 1
ATOM 1710 C CA . THR B 1 121 ? -21.137 15.405 8.311 1.00 24.19 409 THR B CA 1
ATOM 1711 C C . THR B 1 121 ? -20.414 14.593 7.233 1.00 23.40 409 THR B C 1
ATOM 1712 O O . THR B 1 121 ? -20.870 14.601 6.077 1.00 24.06 409 THR B O 1
ATOM 1716 N N . ALA B 1 122 ? -19.319 13.929 7.594 1.00 22.04 410 ALA B N 1
ATOM 1717 C CA . ALA B 1 122 ? -18.616 13.073 6.608 1.00 22.00 410 ALA B CA 1
ATOM 1718 C C . ALA B 1 122 ? -17.683 12.123 7.349 1.00 21.05 410 ALA B C 1
ATOM 1719 O O . ALA B 1 122 ? -17.159 12.519 8.400 1.00 19.91 410 ALA B O 1
ATOM 1721 N N . ILE B 1 123 ? -17.557 10.907 6.829 1.00 21.00 411 ILE B N 1
ATOM 1722 C CA . ILE B 1 123 ? -16.600 9.881 7.335 1.00 19.58 411 ILE B CA 1
ATOM 1723 C C . ILE B 1 123 ? -15.901 9.385 6.076 1.00 19.23 411 ILE B C 1
ATOM 1724 O O . ILE B 1 123 ? -16.583 8.746 5.258 1.00 20.70 411 ILE B O 1
ATOM 1729 N N . ARG B 1 124 ? -14.616 9.697 5.931 1.00 18.16 412 ARG B N 1
ATOM 1730 C CA . ARG B 1 124 ? -13.901 9.389 4.672 1.00 18.90 412 ARG B CA 1
ATOM 1731 C C . ARG B 1 124 ? -12.758 8.395 4.890 1.00 19.08 412 ARG B C 1
ATOM 1732 O O . ARG B 1 124 ? -12.069 8.462 5.942 1.00 18.64 412 ARG B O 1
ATOM 1740 N N . ARG B 1 125 ? -12.555 7.528 3.893 1.00 19.36 413 ARG B N 1
ATOM 1741 C CA . ARG B 1 125 ? -11.444 6.547 3.906 1.00 20.02 413 ARG B CA 1
ATOM 1742 C C . ARG B 1 125 ? -10.556 6.850 2.705 1.00 20.80 413 ARG B C 1
ATOM 1743 O O . ARG B 1 125 ? -10.916 6.517 1.577 1.00 21.52 413 ARG B O 1
ATOM 1751 N N . PRO B 1 126 ? -9.452 7.615 2.875 1.00 21.40 414 PRO B N 1
ATOM 1752 C CA . PRO B 1 126 ? -8.536 7.873 1.765 1.00 22.57 414 PRO B CA 1
ATOM 1753 C C . PRO B 1 126 ? -8.063 6.559 1.123 1.00 25.23 414 PRO B C 1
ATOM 1754 O O . PRO B 1 126 ? -7.969 6.455 -0.107 1.00 27.96 414 PRO B O 1
#

Sequence (245 aa):
NLNPAGSGSNSSAAGIAASVGSPYVWGGSSPAGFDCSGLTSSYAYAQAGISIPRTAGGQASVGSAVSYGNQPGDLIVWSGGAHVSIYVGGGQVHATNPSTGVITSSVSFWSNNSGQSITAIRRPLNPAGSGSNSSAAGIAASVGSPYVWGGSSPAGFDCSGLTSSYAYAQAGISIPRTAGGQASVGSAVSYGNQPGDLIVWSGGAHVSIYVGGGQVHATNPSTGVITSSVSSFWSNNSGQSSITAIRRP

Secondary structure (DSSP, 8-state):
-BSPPP-HHHHHHHHHHH---PPB-TT-EETTEE-HHHHHHHHHHHTT----SSHHHHTTSSEE--TT--TT-EEEETTTTEEEE--STT--EE--TTT-EE---HHHHHHHSS--EEEEEE-/--PPP-HHHHHHHHHHH---PPB-TT-EETTEE-HHHHHHHHHHHTT----SSHHHHTTSSEE--TT--TT-EEEEGGGTEEEE--STT--EE--TTT-EE---HHHHHHHSS--EEEEEE-

Solvent-accessible surface area: 10239 Å² total

Nearest PDB structures (foldseek):
  8er5-assembly1_B  TM=1.008E+00  e=8.614E-24  [Clostridium] innocuum 2959
  6biq-assembly5_D  TM=8.460E-01  e=2.902E-08  Trichomonas vaginalis
  8v3w-assembly1_b  TM=8.516E-01  e=2.902E-08  Clostridioides difficile
  6bio-assembly1_A  TM=8.852E-01  e=1.728E-07  Trichomonas vaginalis
  3h41-assembly1_A  TM=7.904E-01  e=1.842E-07  Bacillus cereus ATCC 10987

Foldseek 3Di:
DELDDADPLQLQLLVQQVCFPQADDVPDQDSVHHAFLSSLQNSSVVSPDGFDSALLRNLPPAHFYDPVHAFRKWFRKPNRPGIHTDNDPQWWGQDHRVGGIHMDHPVVCCPPVPIHGPTIHRD/DADDADPLQLQLLVQLVCFPQFDDVPAQDSVHHAFLSSLQNSSVVSVHGFDSFLLRNQPDADFDDPVHAFNKWFRKPNGPGIATDNDPQKWGQDHRVGGIHMDHPVCCCVPVPIHGPTIHRD

B-factor: mean 24.63, std 8.27, range [14.37, 61.84]

InterPro domains:
  IPR000064 Endopeptidase, NLPC/P60 domain [PF00877] (310-399)
  IPR000064 Endopeptidase, NLPC/P60 domain [PS51935] (295-414)
  IPR018337 Cell wall/choline-binding repeat [PF01473] (154-170)
  IPR018337 Cell wall/choline-binding repeat [PF01473] (214-230)
  IPR018337 Cell wall/choline-binding repeat [PF19127] (77-115)
  IPR018337 Cell wall/choline-binding repeat [PF19127] (177-207)
  IPR018337 Cell wall/choline-binding repeat [PS51170] (152-171)
  IPR018337 Cell wall/choline-binding repeat [PS51170] (212-231)
  IPR038765 Papain-like cysteine peptidase superfamily [SSF54001] (294-399)
  IPR051202 Peptidase C40 [PTHR47053] (207-396)

Organism: NCBI:txid999413

Radius of gyration: 18.56 Å; Cα contacts (8 Å, |Δi|>4): 621; chains: 2; bounding box: 52×44×32 Å